Protein AF-A0A1F9ND85-F1 (afdb_monomer_lite)

Structure (mmCIF, N/CA/C/O backbone):
data_AF-A0A1F9ND85-F1
#
_entry.id   AF-A0A1F9ND85-F1
#
loop_
_atom_site.group_PDB
_atom_site.id
_atom_site.type_symbol
_atom_site.label_atom_id
_atom_site.label_alt_id
_atom_site.label_comp_id
_atom_site.label_asym_id
_atom_site.label_entity_id
_atom_site.label_seq_id
_atom_site.pdbx_PDB_ins_code
_atom_site.Cartn_x
_atom_site.Cartn_y
_atom_site.Cartn_z
_atom_site.occupancy
_atom_site.B_iso_or_equiv
_atom_site.auth_seq_id
_atom_site.auth_comp_id
_atom_site.auth_asym_id
_atom_site.auth_atom_id
_atom_site.pdbx_PDB_model_num
ATOM 1 N N . MET A 1 1 ? 10.708 -0.053 7.351 1.00 33.38 1 MET A N 1
ATOM 2 C CA . MET A 1 1 ? 10.171 0.110 8.715 1.00 33.38 1 MET A CA 1
ATOM 3 C C . MET A 1 1 ? 9.873 1.579 8.970 1.00 33.38 1 MET A C 1
ATOM 5 O O . MET A 1 1 ? 10.744 2.320 9.394 1.00 33.38 1 MET A O 1
ATOM 9 N N . THR A 1 2 ? 8.668 2.031 8.644 1.00 36.53 2 THR A N 1
ATOM 10 C CA . THR A 1 2 ? 8.098 3.227 9.275 1.00 36.53 2 THR A CA 1
ATOM 11 C C . THR A 1 2 ? 6.808 2.745 9.894 1.00 36.53 2 THR A C 1
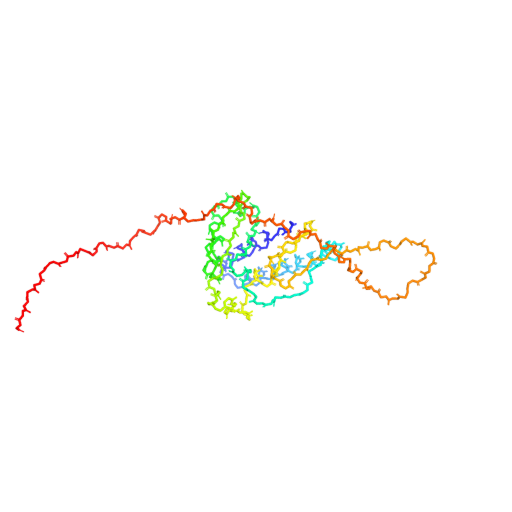ATOM 13 O O . THR A 1 2 ? 5.883 2.386 9.166 1.00 36.53 2 THR A O 1
ATOM 16 N N . ASP A 1 3 ? 6.826 2.626 11.213 1.00 41.00 3 ASP A N 1
ATOM 17 C CA . ASP A 1 3 ? 5.720 2.196 12.049 1.00 41.00 3 ASP A CA 1
ATOM 18 C C . ASP A 1 3 ? 4.465 3.023 11.750 1.00 41.00 3 ASP A C 1
ATOM 20 O O . ASP A 1 3 ? 4.248 4.102 12.286 1.00 41.00 3 ASP A O 1
ATOM 24 N N . THR A 1 4 ? 3.593 2.490 10.899 1.00 52.53 4 THR A N 1
ATOM 25 C CA . THR A 1 4 ? 2.193 2.920 10.784 1.00 52.53 4 THR A CA 1
ATOM 26 C C . THR A 1 4 ? 1.380 2.518 12.026 1.00 52.53 4 THR A C 1
ATOM 28 O O . THR A 1 4 ? 0.186 2.795 12.103 1.00 52.53 4 THR A O 1
ATOM 31 N N . SER A 1 5 ? 2.021 1.880 13.013 1.00 52.56 5 SER A N 1
ATOM 32 C CA . SER A 1 5 ? 1.443 1.350 14.248 1.00 52.56 5 SER A CA 1
ATOM 33 C C . SER A 1 5 ? 0.938 2.432 15.203 1.00 52.56 5 SER A C 1
ATOM 35 O O . SER A 1 5 ? -0.148 2.288 15.763 1.00 52.56 5 SER A O 1
ATOM 37 N N . ILE A 1 6 ? 1.665 3.546 15.329 1.00 58.28 6 ILE A N 1
ATOM 38 C CA . ILE A 1 6 ? 1.307 4.651 16.231 1.00 58.28 6 ILE A CA 1
ATOM 39 C C . ILE A 1 6 ? 0.045 5.362 15.724 1.00 58.28 6 ILE A C 1
ATOM 41 O O . ILE A 1 6 ? -0.890 5.593 16.491 1.00 58.28 6 ILE A O 1
ATOM 45 N N . GLY A 1 7 ? -0.045 5.594 14.411 1.00 58.16 7 GLY A N 1
ATOM 46 C CA . GLY A 1 7 ? -1.213 6.215 13.786 1.00 58.16 7 GLY A CA 1
ATOM 47 C C . GLY A 1 7 ? -2.508 5.417 13.982 1.00 58.16 7 GLY A C 1
ATOM 48 O O . GLY A 1 7 ? -3.538 5.998 14.319 1.00 58.16 7 GLY A O 1
ATOM 49 N N . TRP A 1 8 ? -2.472 4.085 13.842 1.00 60.38 8 TRP A N 1
ATOM 50 C CA . TRP A 1 8 ? -3.649 3.230 14.077 1.00 60.38 8 TRP A CA 1
ATOM 51 C C . TRP A 1 8 ? -4.007 3.101 15.558 1.00 60.38 8 TRP A C 1
ATOM 53 O O . TRP A 1 8 ? -5.191 3.146 15.899 1.00 60.38 8 TRP A O 1
ATOM 63 N N . ALA A 1 9 ? -3.011 2.998 16.443 1.00 61.59 9 ALA A N 1
ATOM 64 C CA . ALA A 1 9 ? -3.240 2.980 17.886 1.00 61.59 9 ALA A CA 1
ATOM 65 C C . ALA A 1 9 ? -3.932 4.272 18.349 1.00 61.59 9 ALA A C 1
ATOM 67 O O . ALA A 1 9 ? -4.925 4.220 19.073 1.00 61.59 9 ALA A O 1
ATOM 68 N N . LEU A 1 10 ? -3.497 5.426 17.846 1.00 61.91 10 LEU A N 1
ATOM 69 C CA . LEU A 1 10 ? -4.094 6.715 18.189 1.00 61.91 10 LEU A CA 1
ATOM 70 C C . LEU A 1 10 ? -5.446 6.954 17.517 1.00 61.91 10 LEU A C 1
ATOM 72 O O . LEU A 1 10 ? -6.325 7.538 18.144 1.00 61.91 10 LEU A O 1
ATOM 76 N N . LEU A 1 11 ? -5.662 6.454 16.296 1.00 64.94 11 LEU A N 1
ATOM 77 C CA . LEU A 1 11 ? -6.984 6.477 15.665 1.00 64.94 11 LEU A CA 1
ATOM 78 C C . LEU A 1 11 ? -7.985 5.612 16.450 1.00 64.94 11 LEU A C 1
ATOM 80 O O . LEU A 1 11 ? -9.120 6.029 16.676 1.00 64.94 11 LEU A O 1
ATOM 84 N N . SER A 1 12 ? -7.557 4.437 16.920 1.00 63.78 12 SER A N 1
ATOM 85 C CA . SER A 1 12 ? -8.388 3.554 17.745 1.00 63.78 12 SER A CA 1
ATOM 86 C C . SER A 1 12 ? -8.669 4.154 19.130 1.00 63.78 12 SER A C 1
ATOM 88 O O . SER A 1 12 ? -9.819 4.162 19.567 1.00 63.78 12 SER A O 1
ATOM 90 N N . ALA A 1 13 ? -7.671 4.776 19.768 1.00 63.94 13 ALA A N 1
ATOM 91 C CA . ALA A 1 13 ? -7.849 5.521 21.012 1.00 63.94 13 ALA A CA 1
ATOM 92 C C . ALA A 1 13 ? -8.766 6.741 20.822 1.00 63.94 13 ALA A C 1
ATOM 94 O O . ALA A 1 13 ? -9.614 7.010 21.672 1.00 63.94 13 ALA A O 1
ATOM 95 N N . TYR A 1 14 ? -8.666 7.447 19.690 1.00 65.88 14 TYR A N 1
ATOM 96 C CA . TYR A 1 14 ? -9.545 8.569 19.351 1.00 65.88 14 TYR A CA 1
ATOM 97 C C . TYR A 1 14 ? -11.007 8.131 19.219 1.00 65.88 14 TYR A C 1
ATOM 99 O O . TYR A 1 14 ? -11.882 8.750 19.825 1.00 65.88 14 TYR A O 1
ATOM 107 N N . ILE A 1 15 ? -11.270 7.033 18.500 1.00 67.44 15 ILE A N 1
ATOM 108 C CA . ILE A 1 15 ? -12.622 6.475 18.339 1.00 67.44 15 ILE A CA 1
ATOM 109 C C . ILE A 1 15 ? -13.214 6.079 19.700 1.00 67.44 15 ILE A C 1
ATOM 111 O O . ILE A 1 15 ? -14.356 6.430 19.995 1.00 67.44 15 ILE A O 1
ATOM 115 N N . VAL A 1 16 ? -12.428 5.425 20.563 1.00 68.75 16 VAL A N 1
ATOM 116 C CA . VAL A 1 16 ? -12.861 5.048 21.921 1.00 68.75 16 VAL A CA 1
ATOM 117 C C . VAL A 1 16 ? -13.126 6.284 22.793 1.00 68.75 16 VAL A C 1
ATOM 119 O O . VAL A 1 16 ? -14.098 6.312 23.547 1.00 68.75 16 VAL A O 1
ATOM 122 N N . THR A 1 17 ? -12.323 7.342 22.658 1.00 62.84 17 THR A N 1
ATOM 123 C CA . THR A 1 17 ? -12.479 8.571 23.455 1.00 62.84 17 THR A CA 1
ATOM 124 C C . THR A 1 17 ? -13.693 9.407 23.012 1.00 62.84 17 THR A C 1
ATOM 126 O O . THR A 1 17 ? -14.394 9.966 23.860 1.00 62.84 17 THR A O 1
ATOM 129 N N . GLU A 1 18 ? -14.003 9.466 21.710 1.00 64.12 18 GLU A N 1
ATOM 130 C CA . GLU A 1 18 ? -15.230 10.098 21.176 1.00 64.12 18 GLU A CA 1
ATOM 131 C C . GLU A 1 18 ? -16.501 9.336 21.596 1.00 64.12 18 GLU A C 1
ATOM 133 O O . GLU A 1 18 ? -17.520 9.962 21.888 1.00 64.12 18 GLU A O 1
ATOM 138 N N . LEU A 1 19 ? -16.436 8.004 21.708 1.00 61.62 19 LEU A N 1
ATOM 139 C CA . LEU A 1 19 ? -17.546 7.176 22.200 1.00 61.62 19 LEU A CA 1
ATOM 140 C C . LEU A 1 19 ? -17.844 7.382 23.697 1.00 61.62 19 LEU A C 1
ATOM 142 O O . LEU A 1 19 ? -18.981 7.172 24.120 1.00 61.62 19 LEU A O 1
ATOM 146 N N . PHE A 1 20 ? -16.862 7.820 24.494 1.00 64.00 20 PHE A N 1
ATOM 147 C CA . PHE A 1 20 ? -16.992 7.900 25.956 1.00 64.00 20 PHE A CA 1
ATOM 148 C C . PHE A 1 20 ? -17.153 9.326 26.517 1.00 64.00 20 PHE A C 1
ATOM 150 O O . PHE A 1 20 ? -17.601 9.503 27.652 1.00 64.00 20 PHE A O 1
ATOM 157 N N . THR A 1 21 ? -16.841 10.376 25.748 1.00 59.28 21 THR A N 1
ATOM 158 C CA . THR A 1 21 ? -16.881 11.766 26.244 1.00 59.28 21 THR A CA 1
ATOM 159 C C . THR A 1 21 ? -18.182 12.496 25.873 1.00 59.28 21 THR A C 1
ATOM 161 O O . THR A 1 21 ? -18.394 12.953 24.752 1.00 59.28 21 THR A O 1
ATOM 164 N N . ARG A 1 22 ? -19.078 12.679 26.856 1.00 67.31 22 ARG A N 1
ATOM 165 C CA . ARG A 1 22 ? -20.382 13.361 26.670 1.00 67.31 22 ARG A CA 1
ATOM 166 C C . ARG A 1 22 ? -20.293 14.892 26.493 1.00 67.31 22 ARG A C 1
ATOM 168 O O . ARG A 1 22 ? -21.271 15.520 26.093 1.00 67.31 22 ARG A O 1
ATOM 175 N N . GLY A 1 23 ? -19.134 15.515 26.725 1.00 76.88 23 GLY A N 1
ATOM 176 C CA . GLY A 1 23 ? -18.951 16.972 26.649 1.00 76.88 23 GLY A CA 1
ATOM 177 C C . GLY A 1 23 ? -18.649 17.493 25.236 1.00 76.88 23 GLY A C 1
ATOM 178 O O . GLY A 1 23 ? -17.725 17.024 24.575 1.00 76.88 23 GLY A O 1
ATOM 179 N N . ALA A 1 24 ? -19.387 18.506 24.767 1.00 75.69 24 ALA A N 1
ATOM 180 C CA . ALA A 1 24 ? -19.148 19.136 23.458 1.00 75.69 24 ALA A CA 1
ATOM 181 C C . ALA A 1 24 ? -17.788 19.865 23.370 1.00 75.69 24 ALA A C 1
ATOM 183 O O . ALA A 1 24 ? -17.172 19.896 22.307 1.00 75.69 24 ALA A O 1
ATOM 184 N N . VAL A 1 25 ? -17.304 20.418 24.489 1.00 80.81 25 VAL A N 1
ATOM 185 C CA . VAL A 1 25 ? -16.002 21.106 24.575 1.00 80.81 25 VAL A CA 1
ATOM 186 C C . VAL A 1 25 ? -14.843 20.108 24.522 1.00 80.81 25 VAL A C 1
ATOM 188 O O . VAL A 1 25 ? -13.895 20.312 23.768 1.00 80.81 25 VAL A O 1
ATOM 191 N N . VAL A 1 26 ? -14.959 18.993 25.254 1.00 80.56 26 VAL A N 1
ATOM 192 C CA . VAL A 1 26 ? -13.945 17.925 25.282 1.00 80.56 26 VAL A CA 1
ATOM 193 C C . VAL A 1 26 ? -13.763 17.332 23.886 1.00 80.56 26 VAL A C 1
ATOM 195 O O . VAL A 1 26 ? -12.641 17.279 23.399 1.00 80.56 26 VAL A O 1
ATOM 198 N N . ARG A 1 27 ? -14.858 17.025 23.175 1.00 77.12 27 ARG A N 1
ATOM 199 C CA . ARG A 1 27 ? -14.793 16.512 21.794 1.00 77.12 27 ARG A CA 1
ATOM 200 C C . ARG A 1 27 ? -14.085 17.459 20.822 1.00 77.12 27 ARG A C 1
ATOM 202 O O . ARG A 1 27 ? -13.302 17.003 19.992 1.00 77.12 27 ARG A O 1
ATOM 209 N N . ARG A 1 28 ? -14.309 18.777 20.928 1.00 81.19 28 ARG A N 1
ATOM 210 C CA . ARG A 1 28 ? -13.605 19.765 20.085 1.00 81.19 28 ARG A CA 1
ATOM 211 C C . ARG A 1 28 ? -12.104 19.789 20.373 1.00 81.19 28 ARG A C 1
ATOM 213 O O . ARG A 1 28 ? -11.319 19.756 19.432 1.00 81.19 28 ARG A O 1
ATOM 220 N N . LEU A 1 29 ? -11.713 19.800 21.648 1.00 83.44 29 LEU A N 1
ATOM 221 C CA . LEU A 1 29 ? -10.302 19.799 22.046 1.00 83.44 29 LEU A CA 1
ATOM 222 C C . LEU A 1 29 ? -9.593 18.508 21.627 1.00 83.44 29 LEU A C 1
ATOM 224 O O . LEU A 1 29 ? -8.530 18.569 21.016 1.00 83.44 29 LEU A O 1
ATOM 228 N N . THR A 1 30 ? -10.197 17.346 21.884 1.00 80.25 30 THR A N 1
ATOM 229 C CA . THR A 1 30 ? -9.621 16.051 21.501 1.00 80.25 30 THR A CA 1
ATOM 230 C C . THR A 1 30 ? -9.441 15.949 19.988 1.00 80.25 30 THR A C 1
ATOM 232 O O . THR A 1 30 ? -8.394 15.499 19.528 1.00 80.25 30 THR A O 1
ATOM 235 N N . ARG A 1 31 ? -10.416 16.420 19.200 1.00 82.19 31 ARG A N 1
ATOM 236 C CA . ARG A 1 31 ? -10.319 16.435 17.735 1.00 82.19 31 ARG A CA 1
ATOM 237 C C . ARG A 1 31 ? -9.152 17.279 17.237 1.00 82.19 31 ARG A C 1
ATOM 239 O O . ARG A 1 31 ? -8.422 16.822 16.363 1.00 82.19 31 ARG A O 1
ATOM 246 N N . GLU A 1 32 ? -8.965 18.480 17.780 1.00 85.94 32 GLU A N 1
ATOM 247 C CA . GLU A 1 32 ? -7.848 19.337 17.370 1.00 85.94 32 GLU A CA 1
ATOM 248 C C . GLU A 1 32 ? -6.498 18.766 17.809 1.00 85.94 32 GLU A C 1
ATOM 250 O O . GLU A 1 32 ? -5.557 18.781 17.022 1.00 85.94 32 GLU A O 1
ATOM 255 N N . ILE A 1 33 ? -6.400 18.167 19.001 1.00 86.62 33 ILE A N 1
ATOM 256 C CA . ILE A 1 33 ? -5.167 17.498 19.447 1.00 86.62 33 ILE A CA 1
ATOM 257 C C . ILE A 1 33 ? -4.809 16.341 18.509 1.00 86.62 33 ILE A C 1
ATOM 259 O O . ILE A 1 33 ? -3.678 16.264 18.032 1.00 86.62 33 ILE A O 1
ATOM 263 N N . VAL A 1 34 ? -5.769 15.466 18.196 1.00 83.44 34 VAL A N 1
ATOM 264 C CA . VAL A 1 34 ? -5.539 14.340 17.276 1.00 83.44 34 VAL A CA 1
ATOM 265 C C . VAL A 1 34 ? -5.188 14.844 15.882 1.00 83.44 34 VAL A C 1
ATOM 267 O O . VAL A 1 34 ? -4.265 14.325 15.257 1.00 83.44 34 VAL A O 1
ATOM 270 N N . ARG A 1 35 ? -5.858 15.896 15.404 1.00 84.50 35 ARG A N 1
ATOM 271 C CA . ARG A 1 35 ? -5.536 16.521 14.121 1.00 84.50 35 ARG A CA 1
ATOM 272 C C . ARG A 1 35 ? -4.109 17.062 14.101 1.00 84.50 35 ARG A C 1
ATOM 274 O O . ARG A 1 35 ? -3.390 16.792 13.144 1.00 84.50 35 ARG A O 1
ATOM 281 N N . LEU A 1 36 ? -3.694 17.798 15.132 1.00 88.94 36 LEU A N 1
ATOM 282 C CA . LEU A 1 36 ? -2.337 18.332 15.249 1.00 88.94 36 LEU A CA 1
ATOM 283 C C . LEU A 1 36 ? -1.302 17.210 15.289 1.00 88.94 36 LEU A C 1
ATOM 285 O O . LEU A 1 36 ? -0.289 17.305 14.601 1.00 88.94 36 LEU A O 1
ATOM 289 N N . PHE A 1 37 ? -1.581 16.135 16.021 1.00 86.31 37 PHE A N 1
ATOM 290 C CA . PHE A 1 37 ? -0.693 14.983 16.100 1.00 86.31 37 PHE A CA 1
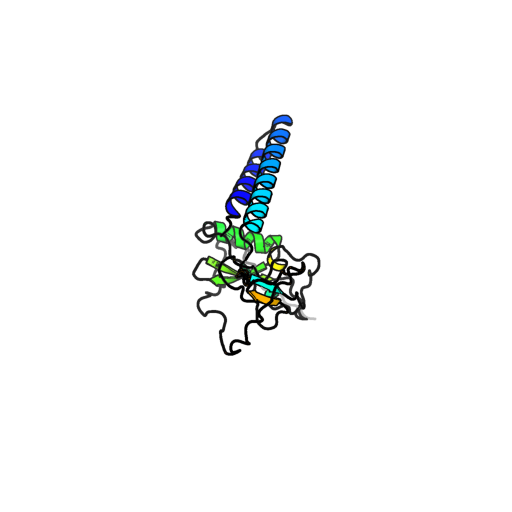ATOM 291 C C . PHE A 1 37 ? -0.545 14.270 14.749 1.00 86.31 37 PHE A C 1
ATOM 293 O O . PHE A 1 37 ? 0.571 14.050 14.285 1.00 86.31 37 PHE A O 1
ATOM 300 N N . VAL A 1 38 ? -1.657 13.979 14.067 1.00 81.50 38 VAL A N 1
ATOM 301 C CA . VAL A 1 38 ? -1.634 13.355 12.733 1.00 81.50 38 VAL A CA 1
ATOM 302 C C . VAL A 1 38 ? -0.910 14.252 11.728 1.00 81.50 38 VAL A C 1
ATOM 304 O O . VAL A 1 38 ? -0.106 13.771 10.932 1.00 81.50 38 VAL A O 1
ATOM 307 N N . VAL A 1 39 ? -1.151 15.567 11.767 1.00 87.75 39 VAL A N 1
ATOM 308 C CA . VAL A 1 39 ? -0.424 16.521 10.919 1.00 87.75 39 VAL A CA 1
ATOM 309 C C . VAL A 1 39 ? 1.067 16.485 11.237 1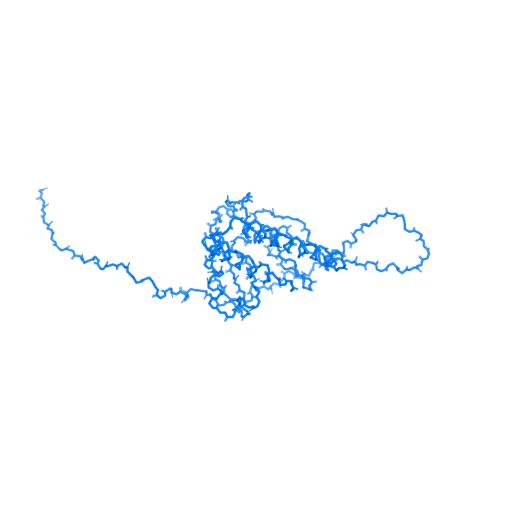.00 87.75 39 VAL A C 1
ATOM 311 O O . VAL A 1 39 ? 1.866 16.417 10.307 1.00 87.75 39 VAL A O 1
ATOM 314 N N . PHE A 1 40 ? 1.445 16.496 12.514 1.00 89.31 40 PHE A N 1
ATOM 315 C CA . PHE A 1 40 ? 2.836 16.434 12.948 1.00 89.31 40 PHE A CA 1
ATOM 316 C C . PHE A 1 40 ? 3.530 15.161 12.452 1.00 89.31 40 PHE A C 1
ATOM 318 O O . PHE A 1 40 ? 4.574 15.269 11.811 1.00 89.31 40 PHE A O 1
ATOM 325 N N . GLU A 1 41 ? 2.926 13.981 12.621 1.00 83.88 41 GLU A N 1
ATOM 326 C CA . GLU A 1 41 ? 3.475 12.731 12.077 1.00 83.88 41 GLU A CA 1
ATOM 327 C C . GLU A 1 41 ? 3.652 12.793 10.557 1.00 83.88 41 GLU A C 1
ATOM 329 O O . GLU A 1 41 ? 4.704 12.416 10.036 1.00 83.88 41 GLU A O 1
ATOM 334 N N . LEU A 1 42 ? 2.665 13.322 9.826 1.00 84.12 42 LEU A N 1
ATOM 335 C CA . LEU A 1 42 ? 2.771 13.494 8.375 1.00 84.12 42 LEU A CA 1
ATOM 336 C C . LEU A 1 42 ? 3.906 14.454 7.991 1.00 84.12 42 LEU A C 1
ATOM 338 O O . LEU A 1 42 ? 4.597 14.205 6.997 1.00 84.12 42 LEU A O 1
ATOM 342 N N . GLN A 1 43 ? 4.130 15.525 8.761 1.00 88.62 43 GLN A N 1
ATOM 343 C CA . GLN A 1 43 ? 5.262 16.431 8.546 1.00 88.62 43 GLN A CA 1
ATOM 344 C C . GLN A 1 43 ? 6.597 15.750 8.853 1.00 88.62 43 GLN A C 1
ATOM 346 O O . GLN A 1 43 ? 7.521 15.864 8.049 1.00 88.62 43 GLN A O 1
ATOM 351 N N . CYS A 1 44 ? 6.695 14.987 9.942 1.00 88.44 44 CYS A N 1
ATOM 352 C CA . CYS A 1 44 ? 7.879 14.191 10.258 1.00 88.44 44 CYS A CA 1
ATOM 353 C C . CYS A 1 44 ? 8.184 13.183 9.145 1.00 88.44 44 CYS A C 1
ATOM 355 O O . CYS A 1 44 ? 9.323 13.100 8.695 1.00 88.44 44 CYS A O 1
ATOM 357 N N . LEU A 1 45 ? 7.179 12.476 8.622 1.00 81.44 45 LEU A N 1
ATOM 358 C CA . LEU A 1 45 ? 7.358 11.548 7.503 1.00 81.44 45 LEU A CA 1
ATOM 359 C C . LEU A 1 45 ? 7.783 12.263 6.215 1.00 81.44 45 LEU A C 1
ATOM 361 O O . LEU A 1 45 ? 8.634 11.750 5.484 1.00 81.44 45 LEU A O 1
ATOM 365 N N . ARG A 1 46 ? 7.236 13.454 5.926 1.00 84.75 46 ARG A N 1
ATOM 366 C CA . ARG A 1 46 ? 7.714 14.287 4.807 1.00 84.75 46 ARG A CA 1
ATOM 367 C C . ARG A 1 46 ? 9.167 14.703 5.007 1.00 84.75 46 ARG A C 1
ATOM 369 O O . ARG A 1 46 ? 9.938 14.608 4.058 1.00 84.75 46 ARG A O 1
ATOM 376 N N . PHE A 1 47 ? 9.534 15.122 6.215 1.00 86.56 47 PHE A N 1
ATOM 377 C CA . PHE A 1 47 ? 10.893 15.529 6.552 1.00 86.56 47 PHE A CA 1
ATOM 378 C C . PHE A 1 47 ? 11.875 14.360 6.430 1.00 86.56 47 PHE A C 1
ATOM 380 O O . PHE A 1 47 ? 12.881 14.478 5.741 1.00 86.56 47 PHE A O 1
ATOM 387 N N . VAL A 1 48 ? 11.549 13.193 6.987 1.00 83.81 48 VAL A N 1
ATOM 388 C CA . VAL A 1 48 ? 12.376 11.984 6.865 1.00 83.81 48 VAL A CA 1
ATOM 389 C C . VAL A 1 48 ? 12.529 11.569 5.405 1.00 83.81 48 VAL A C 1
ATOM 391 O O . VAL A 1 48 ? 13.642 11.290 4.983 1.00 83.81 48 VAL A O 1
ATOM 394 N N . ARG A 1 49 ? 11.460 11.584 4.597 1.00 79.00 49 ARG A N 1
ATOM 395 C CA . ARG A 1 49 ? 11.559 11.286 3.152 1.00 79.00 49 ARG A CA 1
ATOM 396 C C . ARG A 1 49 ? 12.360 12.327 2.374 1.00 79.00 49 ARG A C 1
ATOM 398 O O . ARG A 1 49 ? 12.874 12.010 1.303 1.00 79.00 49 ARG A O 1
ATOM 405 N N . TRP A 1 50 ? 12.420 13.555 2.877 1.00 81.69 50 TRP A N 1
ATOM 406 C CA . TRP A 1 50 ? 13.227 14.623 2.305 1.00 81.69 50 TRP A CA 1
ATOM 407 C C . TRP A 1 50 ? 14.715 14.447 2.643 1.00 81.69 50 TRP A C 1
ATOM 409 O O . TRP A 1 50 ? 15.542 14.557 1.743 1.00 81.69 50 TRP A O 1
ATOM 419 N N . VAL A 1 51 ? 15.050 14.083 3.887 1.00 84.94 51 VAL A N 1
ATOM 420 C CA . VAL A 1 51 ? 16.436 13.808 4.322 1.00 84.94 51 VAL A CA 1
ATOM 421 C C . VAL A 1 51 ? 16.954 12.469 3.780 1.00 84.94 51 VAL A C 1
ATOM 423 O O . VAL A 1 51 ? 18.099 12.371 3.347 1.00 84.94 51 VAL A O 1
ATOM 426 N N . TYR A 1 52 ? 16.105 11.442 3.764 1.00 81.81 52 TYR A N 1
ATOM 427 C CA . TYR A 1 52 ? 16.416 10.077 3.340 1.00 81.81 52 TYR A CA 1
ATOM 428 C C . TYR A 1 52 ? 15.541 9.680 2.146 1.00 81.81 52 TYR A C 1
ATOM 430 O O . TYR A 1 52 ? 14.527 8.984 2.305 1.00 81.81 52 TYR A O 1
ATOM 438 N N . PRO A 1 53 ? 15.902 10.121 0.927 1.00 76.94 53 PRO A N 1
ATOM 439 C CA . PRO A 1 53 ? 15.214 9.677 -0.271 1.00 76.94 53 PRO A CA 1
ATOM 440 C C . PRO A 1 53 ? 15.311 8.149 -0.424 1.00 76.94 53 PRO A C 1
ATOM 442 O O . PRO A 1 53 ? 16.368 7.574 -0.154 1.00 76.94 53 PRO A O 1
ATOM 445 N N . PRO A 1 54 ? 14.249 7.475 -0.904 1.00 76.38 54 PRO A N 1
ATOM 446 C CA . PRO A 1 54 ? 14.303 6.043 -1.162 1.00 76.38 54 PRO A CA 1
ATOM 447 C C . PRO A 1 54 ? 15.383 5.733 -2.204 1.00 76.38 54 PRO A C 1
ATOM 449 O O . PRO A 1 54 ? 15.540 6.459 -3.193 1.00 76.38 54 PRO A O 1
ATOM 452 N N . ARG A 1 55 ? 16.112 4.634 -1.979 1.00 82.31 55 ARG A N 1
ATOM 453 C CA . ARG A 1 55 ? 17.188 4.163 -2.866 1.00 82.31 55 ARG A CA 1
ATOM 454 C C . ARG A 1 55 ? 16.684 3.716 -4.231 1.00 82.31 55 ARG A C 1
ATOM 456 O O . ARG A 1 55 ? 17.457 3.694 -5.179 1.00 82.31 55 ARG A O 1
ATOM 463 N N . TYR A 1 56 ? 15.403 3.384 -4.338 1.00 84.44 56 TYR A N 1
ATOM 464 C CA . TYR A 1 56 ? 14.787 2.891 -5.559 1.00 84.44 56 TYR A CA 1
ATOM 465 C C . TYR A 1 56 ? 13.671 3.823 -6.012 1.00 84.44 56 TYR A C 1
ATOM 467 O O . TYR A 1 56 ? 12.918 4.373 -5.203 1.00 84.44 56 TYR A O 1
ATOM 475 N N . VAL A 1 57 ? 13.570 3.999 -7.325 1.00 85.31 57 VAL A N 1
ATOM 476 C CA . VAL A 1 57 ? 12.466 4.695 -7.979 1.00 85.31 57 VAL A CA 1
ATOM 477 C C . VAL A 1 57 ? 11.657 3.694 -8.788 1.00 85.31 57 VAL A C 1
ATOM 479 O O . VAL A 1 57 ? 12.203 2.846 -9.494 1.00 85.31 57 VAL A O 1
ATOM 482 N N . LEU A 1 58 ? 10.340 3.800 -8.656 1.00 86.69 58 LEU A N 1
ATOM 483 C CA . LEU A 1 58 ? 9.397 3.037 -9.450 1.00 86.69 58 LEU A CA 1
ATOM 484 C C . LEU A 1 58 ? 9.126 3.787 -10.752 1.00 86.69 58 LEU A C 1
ATOM 486 O O . LEU A 1 58 ? 8.772 4.967 -10.733 1.00 86.69 58 LEU A O 1
ATOM 490 N N . LEU A 1 59 ? 9.301 3.092 -11.866 1.00 88.88 59 LEU A N 1
ATOM 491 C CA . LEU A 1 59 ? 9.056 3.574 -13.216 1.00 88.88 59 LEU A CA 1
ATOM 492 C C . LEU A 1 59 ? 7.892 2.792 -13.838 1.00 88.88 59 LEU A C 1
ATOM 494 O O . LEU A 1 59 ? 7.567 1.677 -13.423 1.00 88.88 59 LEU A O 1
ATOM 498 N N . GLY A 1 60 ? 7.262 3.388 -14.848 1.00 90.25 60 GLY A N 1
ATOM 499 C CA . GLY A 1 60 ? 6.141 2.782 -15.564 1.00 90.25 60 GLY A CA 1
ATOM 500 C C . GLY A 1 60 ? 4.796 2.959 -14.859 1.00 90.25 60 GLY A C 1
ATOM 501 O O . GLY A 1 60 ? 4.565 3.936 -14.144 1.00 90.25 60 GLY A O 1
ATOM 502 N N . GLY A 1 61 ? 3.869 2.036 -15.109 1.00 88.88 61 GLY A N 1
ATOM 503 C CA . GLY A 1 61 ? 2.497 2.159 -14.635 1.00 88.88 61 GLY A CA 1
ATOM 504 C C . GLY A 1 61 ? 1.691 0.872 -14.750 1.00 88.88 61 GLY A C 1
ATOM 505 O O . GLY A 1 61 ? 2.103 -0.121 -15.343 1.00 88.88 61 GLY A O 1
ATOM 506 N N . CYS A 1 62 ? 0.492 0.880 -14.172 1.00 89.19 62 CYS A N 1
ATOM 507 C CA . CYS A 1 62 ? -0.381 -0.286 -14.218 1.00 89.19 62 CYS A CA 1
ATOM 508 C C . CYS A 1 62 ? -0.964 -0.484 -15.629 1.00 89.19 62 CYS A C 1
ATOM 510 O O . CYS A 1 62 ? -1.763 0.328 -16.091 1.00 89.19 62 CYS A O 1
ATOM 512 N N . HIS A 1 63 ? -0.645 -1.613 -16.267 1.00 89.50 63 HIS A N 1
ATOM 513 C CA . HIS A 1 63 ? -1.195 -2.021 -17.572 1.00 89.50 63 HIS A CA 1
ATOM 514 C C . HIS A 1 63 ? -2.531 -2.775 -17.470 1.00 89.50 63 HIS A C 1
ATOM 516 O O . HIS A 1 63 ? -2.982 -3.372 -18.438 1.00 89.50 63 HIS A O 1
ATOM 522 N N . LYS A 1 64 ? -3.162 -2.790 -16.287 1.00 89.81 64 LYS A N 1
ATOM 523 C CA . LYS A 1 64 ? -4.389 -3.557 -16.003 1.00 89.81 64 LYS A CA 1
ATOM 524 C C . LYS A 1 64 ? -4.268 -5.069 -16.250 1.00 89.81 64 LYS A C 1
ATOM 526 O O . LYS A 1 64 ? -5.290 -5.723 -16.350 1.00 89.81 64 LYS A O 1
ATOM 531 N N . CYS A 1 65 ? -3.061 -5.639 -16.234 1.00 89.25 65 CYS A N 1
ATOM 532 C CA . CYS A 1 65 ? -2.818 -7.066 -16.500 1.00 89.25 65 CYS A CA 1
ATOM 533 C C . CYS A 1 65 ? -3.414 -8.047 -15.468 1.00 89.25 65 CYS A C 1
ATOM 535 O O . CYS A 1 65 ? -3.311 -9.255 -15.646 1.00 89.25 65 CYS A O 1
ATOM 537 N N . GLY A 1 66 ? -3.956 -7.554 -14.348 1.00 89.50 66 GLY A N 1
ATOM 538 C CA . GLY A 1 66 ? -4.608 -8.379 -13.326 1.00 89.50 66 GLY A CA 1
ATOM 539 C C . GLY A 1 66 ? -3.673 -9.235 -12.470 1.00 89.50 66 GLY A C 1
ATOM 540 O O . GLY A 1 66 ? -4.141 -9.845 -11.515 1.00 89.50 66 GLY A O 1
ATOM 541 N N . GLN A 1 67 ? -2.363 -9.254 -12.733 1.00 90.50 67 GLN A N 1
ATOM 542 C CA . GLN A 1 67 ? -1.410 -10.082 -11.980 1.00 90.50 67 GLN A CA 1
ATOM 543 C C . GLN A 1 67 ? -1.386 -9.725 -10.488 1.00 90.50 67 GLN A C 1
ATOM 545 O O . GLN A 1 67 ? -1.578 -10.589 -9.638 1.00 90.50 67 GLN A O 1
ATOM 550 N N . CYS A 1 68 ? -1.295 -8.432 -10.162 1.00 89.88 68 CYS A N 1
ATOM 551 C CA . CYS A 1 68 ? -1.404 -7.959 -8.779 1.00 89.88 68 CYS A CA 1
ATOM 552 C C . CYS A 1 68 ? -2.816 -8.104 -8.185 1.00 89.88 68 CYS A C 1
ATOM 554 O O . CYS A 1 68 ? -2.999 -7.888 -6.998 1.00 89.88 68 CYS A O 1
ATOM 556 N N . CYS A 1 69 ? -3.839 -8.430 -8.980 1.00 91.50 69 CYS A N 1
ATOM 557 C CA . CYS A 1 69 ? -5.162 -8.759 -8.450 1.00 91.50 69 CYS A CA 1
ATOM 558 C C . CYS A 1 69 ? -5.274 -10.245 -8.093 1.00 91.50 69 CYS A C 1
ATOM 560 O O . CYS A 1 69 ? -6.067 -10.576 -7.221 1.00 91.50 69 CYS A O 1
ATOM 562 N N . ARG A 1 70 ? -4.498 -11.126 -8.737 1.00 91.94 70 ARG A N 1
ATOM 563 C CA . ARG A 1 70 ? -4.463 -12.563 -8.422 1.00 91.94 70 ARG A CA 1
ATOM 564 C C . ARG A 1 70 ? -3.710 -12.828 -7.129 1.00 91.94 70 ARG A C 1
ATOM 566 O O . ARG A 1 70 ? -4.177 -13.589 -6.294 1.00 91.94 70 ARG A O 1
ATOM 573 N N . GLN A 1 71 ? -2.562 -12.177 -6.982 1.00 90.62 71 GLN A N 1
ATOM 574 C CA . GLN A 1 71 ? -1.728 -12.292 -5.799 1.00 90.62 71 GLN A CA 1
ATOM 575 C C . GLN A 1 71 ? -1.089 -10.935 -5.504 1.00 90.62 71 GLN A C 1
ATOM 577 O O . GLN A 1 71 ? -0.343 -10.374 -6.313 1.00 90.62 71 GLN A O 1
ATOM 582 N N . ILE A 1 72 ? -1.418 -10.382 -4.344 1.00 90.88 72 ILE A N 1
ATOM 583 C CA . ILE A 1 72 ? -0.774 -9.194 -3.797 1.00 90.88 72 ILE A CA 1
ATOM 584 C C . ILE A 1 72 ? -0.291 -9.497 -2.393 1.00 90.88 72 ILE A C 1
ATOM 586 O O . ILE A 1 72 ? -1.034 -10.024 -1.567 1.00 90.88 72 ILE A O 1
ATOM 590 N N . LEU A 1 73 ? 0.967 -9.161 -2.133 1.00 88.81 73 LEU A N 1
ATOM 591 C CA . LEU A 1 73 ? 1.547 -9.299 -0.810 1.00 88.81 73 LEU A CA 1
ATOM 592 C C . LEU A 1 73 ? 1.029 -8.171 0.085 1.00 88.81 73 LEU A C 1
ATOM 594 O O . LEU A 1 73 ? 1.246 -6.989 -0.197 1.00 88.81 73 LEU A O 1
ATOM 598 N N . GLY A 1 74 ? 0.327 -8.544 1.148 1.00 86.94 74 GLY A N 1
ATOM 599 C CA . GLY A 1 74 ? 0.066 -7.682 2.288 1.00 86.94 74 GLY A CA 1
ATOM 600 C C . GLY A 1 74 ? 1.088 -7.985 3.374 1.00 86.94 74 GLY A C 1
ATOM 601 O O . GLY A 1 74 ? 1.056 -9.066 3.959 1.00 86.94 74 GLY A O 1
ATOM 602 N N . ASP A 1 75 ? 1.974 -7.030 3.641 1.00 85.38 75 ASP A N 1
ATOM 603 C CA . ASP A 1 75 ? 2.957 -7.106 4.722 1.00 85.38 75 ASP A CA 1
ATOM 604 C C . ASP A 1 75 ? 2.513 -6.189 5.874 1.00 85.38 75 ASP A C 1
ATOM 606 O O . ASP A 1 75 ? 2.724 -4.970 5.819 1.00 85.38 75 ASP A O 1
ATOM 610 N N . PRO A 1 76 ? 1.778 -6.719 6.871 1.00 83.56 76 PRO A N 1
ATOM 611 C CA . PRO A 1 76 ? 1.384 -5.934 8.029 1.00 83.56 76 PRO A CA 1
ATOM 612 C C . PRO A 1 76 ? 2.582 -5.736 8.979 1.00 83.56 76 PRO A C 1
ATOM 614 O O . PRO A 1 76 ? 3.529 -6.508 8.940 1.00 83.56 76 PRO A O 1
ATOM 617 N N . PRO A 1 77 ? 2.560 -4.746 9.883 1.00 82.38 77 PRO A N 1
ATOM 618 C CA . PRO A 1 77 ? 3.639 -4.550 10.856 1.00 82.38 77 PRO A CA 1
ATOM 619 C C . PRO A 1 77 ? 3.860 -5.764 11.779 1.00 82.38 77 PRO A C 1
ATOM 621 O O . PRO A 1 77 ? 2.907 -6.467 12.115 1.00 82.38 77 PRO A O 1
ATOM 624 N N . ASP A 1 78 ? 5.079 -5.955 12.291 1.00 82.19 78 ASP A N 1
ATOM 625 C CA . ASP A 1 78 ? 5.472 -7.150 13.066 1.00 82.19 78 ASP A CA 1
ATOM 626 C C . ASP A 1 78 ? 4.601 -7.445 14.299 1.00 82.19 78 ASP A C 1
ATOM 628 O O . ASP A 1 78 ? 4.395 -8.604 14.663 1.00 82.19 78 ASP A O 1
ATOM 632 N N . TRP A 1 79 ? 4.046 -6.416 14.947 1.00 77.44 79 TRP A N 1
ATOM 633 C CA . TRP A 1 79 ? 3.136 -6.592 16.086 1.00 77.44 79 TRP A CA 1
ATOM 634 C C . TRP A 1 79 ? 1.773 -7.176 15.672 1.00 77.44 79 TRP A C 1
ATOM 636 O O . TRP A 1 79 ? 1.142 -7.884 16.460 1.00 77.44 79 TRP A O 1
ATOM 646 N N . VAL A 1 80 ? 1.338 -6.941 14.428 1.00 82.19 80 VAL A N 1
ATOM 647 C CA . VAL A 1 80 ? 0.123 -7.535 13.848 1.00 82.19 80 VAL A CA 1
ATOM 648 C C . VAL A 1 80 ? 0.365 -9.000 13.486 1.00 82.19 80 VAL A C 1
ATOM 650 O O . VAL A 1 80 ? -0.519 -9.827 13.705 1.00 82.19 80 VAL A O 1
ATOM 653 N N . LYS A 1 81 ? 1.567 -9.347 12.998 1.00 81.31 81 LYS A N 1
ATOM 654 C CA . LYS A 1 81 ? 1.910 -10.686 12.474 1.00 81.31 81 LYS A CA 1
ATOM 655 C C . LYS A 1 81 ? 1.770 -11.828 13.495 1.00 81.31 81 LYS A C 1
ATOM 657 O O . LYS A 1 81 ? 1.541 -12.974 13.108 1.00 81.31 81 LYS A O 1
ATOM 662 N N . LYS A 1 82 ? 1.892 -11.536 14.796 1.00 73.88 82 LYS A N 1
ATOM 663 C CA . LYS A 1 82 ? 2.080 -12.546 15.859 1.00 73.88 82 LYS A CA 1
ATOM 664 C C . LYS A 1 82 ? 0.806 -13.030 16.563 1.00 73.88 82 LYS A C 1
ATOM 666 O O . LYS A 1 82 ? 0.904 -13.889 17.433 1.00 73.88 82 LYS A O 1
ATOM 671 N N . SER A 1 83 ? -0.377 -12.489 16.267 1.00 76.19 83 SER A N 1
ATOM 672 C CA . SER A 1 83 ? -1.538 -12.692 17.151 1.00 76.19 83 SER A CA 1
ATOM 673 C C . SER A 1 83 ? -2.894 -12.718 16.434 1.00 76.19 83 SER A C 1
ATOM 675 O O . SER A 1 83 ? -2.987 -12.700 15.208 1.00 76.19 83 SER A O 1
ATOM 677 N N . TRP A 1 84 ? -3.978 -12.749 17.219 1.00 82.12 84 TRP A N 1
ATOM 678 C CA . TRP A 1 84 ? -5.361 -12.584 16.757 1.00 82.12 84 TRP A CA 1
ATOM 679 C C . TRP A 1 84 ? -5.580 -11.297 15.945 1.00 82.12 84 TRP A C 1
ATOM 681 O O . TRP A 1 84 ? -6.503 -11.241 15.136 1.00 82.12 84 TRP A O 1
ATOM 691 N N . VAL A 1 85 ? -4.702 -10.302 16.097 1.00 85.88 85 VAL A N 1
ATOM 692 C CA . VAL A 1 85 ? -4.730 -9.063 15.314 1.00 85.88 85 VAL A CA 1
ATOM 693 C C . VAL A 1 85 ? -4.510 -9.343 13.824 1.00 85.88 85 VAL A C 1
ATOM 695 O O . VAL A 1 85 ? -5.138 -8.689 12.996 1.00 85.88 85 VAL A O 1
ATOM 698 N N . LEU A 1 86 ? -3.726 -10.366 13.453 1.00 87.12 86 LEU A N 1
ATOM 699 C CA . LEU A 1 86 ? -3.589 -10.775 12.051 1.00 87.12 86 LEU A CA 1
ATOM 700 C C . LEU A 1 86 ? -4.923 -11.254 11.468 1.00 87.12 86 LEU A C 1
ATOM 702 O O . LEU A 1 86 ? -5.257 -10.926 10.333 1.00 87.12 86 LEU A O 1
ATOM 706 N N . ARG A 1 87 ? -5.721 -11.993 12.251 1.00 86.62 87 ARG A N 1
ATOM 707 C CA . ARG A 1 87 ? -7.062 -12.424 11.826 1.00 86.62 87 ARG A CA 1
ATOM 708 C C . ARG A 1 87 ? -7.983 -11.232 11.623 1.00 86.62 87 ARG A C 1
ATOM 710 O O . ARG A 1 87 ? -8.706 -11.187 10.633 1.00 86.62 87 ARG A O 1
ATOM 717 N N . LEU A 1 88 ? -7.925 -10.257 12.528 1.00 87.88 88 LEU A N 1
ATOM 718 C CA . LEU A 1 88 ? -8.692 -9.025 12.389 1.00 87.88 88 LEU A CA 1
ATOM 719 C C . LEU A 1 88 ? -8.254 -8.237 11.148 1.00 87.88 88 LEU A C 1
ATOM 721 O O . LEU A 1 88 ? -9.104 -7.746 10.414 1.00 87.88 88 LEU A O 1
ATOM 725 N N . PHE A 1 89 ? -6.950 -8.178 10.872 1.00 88.06 89 PHE A N 1
ATOM 726 C CA . PHE A 1 89 ? -6.391 -7.559 9.672 1.00 88.06 89 PHE A CA 1
ATOM 727 C C . PHE A 1 89 ? -6.899 -8.239 8.391 1.00 88.06 89 PHE A C 1
ATOM 729 O O . PHE A 1 89 ? -7.414 -7.567 7.498 1.00 88.06 89 PHE A O 1
ATOM 736 N N . VAL A 1 90 ? -6.835 -9.572 8.319 1.00 90.62 90 VAL A N 1
ATOM 737 C CA . VAL A 1 90 ? -7.358 -10.345 7.179 1.00 90.62 90 VAL A CA 1
ATOM 738 C C . VAL A 1 90 ? -8.869 -10.151 7.024 1.00 90.62 90 VAL A C 1
ATOM 740 O O . VAL A 1 90 ? -9.340 -9.883 5.920 1.00 90.62 90 VAL A O 1
ATOM 743 N N . SER A 1 91 ? -9.625 -10.232 8.121 1.00 91.44 91 SER A N 1
ATOM 744 C CA . SER A 1 91 ? -11.080 -10.039 8.124 1.00 91.44 91 SER A CA 1
ATOM 745 C C . SER A 1 91 ? -11.470 -8.631 7.670 1.00 91.44 91 SER A C 1
ATOM 747 O O . SER A 1 91 ? -12.332 -8.469 6.807 1.00 91.44 91 SER A O 1
ATOM 749 N N . TYR A 1 92 ? -10.766 -7.605 8.153 1.00 90.81 92 TYR A N 1
ATOM 750 C CA . TYR A 1 92 ? -10.948 -6.227 7.711 1.00 90.81 92 TYR A CA 1
ATOM 751 C C . TYR A 1 92 ? -10.715 -6.086 6.203 1.00 90.81 92 TYR A C 1
ATOM 753 O O . TYR A 1 92 ? -11.558 -5.526 5.505 1.00 90.81 92 TYR A O 1
ATOM 761 N N . HIS A 1 93 ? -9.621 -6.639 5.673 1.00 91.00 93 HIS A N 1
ATOM 762 C CA . HIS A 1 93 ? -9.342 -6.603 4.235 1.00 91.00 93 HIS A CA 1
ATOM 763 C C . HIS A 1 93 ? -10.375 -7.378 3.403 1.00 91.00 93 HIS A C 1
ATOM 765 O O . HIS A 1 93 ? -10.719 -6.943 2.298 1.00 91.00 93 HIS A O 1
ATOM 771 N N . ARG A 1 94 ? -10.925 -8.469 3.942 1.00 92.19 94 ARG A N 1
ATOM 772 C CA . ARG A 1 94 ? -12.028 -9.212 3.326 1.00 92.19 94 ARG A CA 1
ATOM 773 C C . ARG A 1 94 ? -13.302 -8.377 3.258 1.00 92.19 94 ARG A C 1
ATOM 775 O O . ARG A 1 94 ? -13.844 -8.202 2.174 1.00 92.19 94 ARG A O 1
ATOM 782 N N . VAL A 1 95 ? -13.748 -7.810 4.375 1.00 91.50 95 VAL A N 1
ATOM 783 C CA . VAL A 1 95 ? -15.017 -7.064 4.444 1.00 91.50 95 VAL A CA 1
ATOM 784 C C . VAL A 1 95 ? -14.920 -5.705 3.745 1.00 91.50 95 VAL A C 1
ATOM 786 O O . VAL A 1 95 ? -15.794 -5.347 2.961 1.00 91.50 95 VAL A O 1
ATOM 789 N N . ALA A 1 96 ? -13.855 -4.942 3.990 1.00 88.94 96 ALA A N 1
ATOM 790 C CA . ALA A 1 96 ? -13.734 -3.573 3.489 1.00 88.94 96 ALA A CA 1
ATOM 791 C C . ALA A 1 96 ? -13.335 -3.499 2.008 1.00 88.94 96 ALA A C 1
ATOM 793 O O . ALA A 1 96 ? -13.639 -2.517 1.325 1.00 88.94 96 ALA A O 1
ATOM 794 N N . HIS A 1 97 ? -12.601 -4.497 1.508 1.00 91.12 97 HIS A N 1
ATOM 795 C CA . HIS A 1 97 ? -11.961 -4.429 0.193 1.00 91.12 97 HIS A CA 1
ATOM 796 C C . HIS A 1 97 ? -12.160 -5.678 -0.672 1.00 91.12 97 HIS A C 1
ATOM 798 O O . HIS A 1 97 ? -11.636 -5.710 -1.786 1.00 91.12 97 HIS A O 1
ATOM 804 N N . ASN A 1 98 ? -12.937 -6.660 -0.205 1.00 93.44 98 ASN A N 1
ATOM 805 C CA . ASN A 1 98 ? -13.193 -7.920 -0.904 1.00 93.44 98 ASN A CA 1
ATOM 806 C C . ASN A 1 98 ? -11.900 -8.665 -1.283 1.00 93.44 98 ASN A C 1
ATOM 808 O O . ASN A 1 98 ? -11.753 -9.158 -2.402 1.00 93.44 98 ASN A O 1
ATOM 812 N N . PHE A 1 99 ? -10.920 -8.684 -0.374 1.00 94.31 99 PHE A N 1
ATOM 813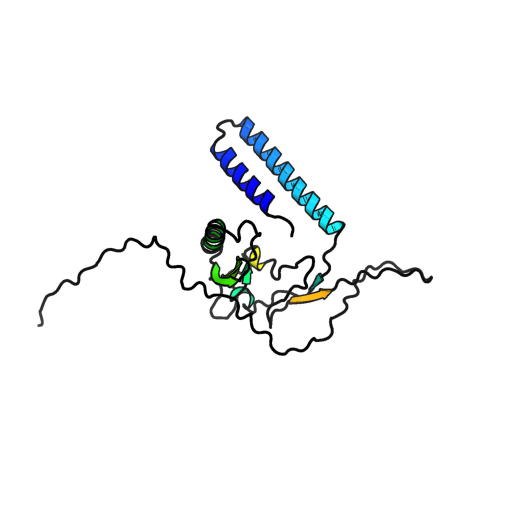 C CA . PHE A 1 99 ? -9.709 -9.487 -0.531 1.00 94.31 99 PHE A CA 1
ATOM 814 C C . PHE A 1 99 ? -9.845 -10.842 0.168 1.00 94.31 99 PHE A C 1
ATOM 816 O O . PHE A 1 99 ? -10.253 -10.921 1.323 1.00 94.31 99 PHE A O 1
ATOM 823 N N . HIS A 1 100 ? -9.425 -11.906 -0.504 1.00 93.31 100 HIS A N 1
ATOM 824 C CA . HIS A 1 100 ? -9.371 -13.258 0.044 1.00 93.31 100 HIS A CA 1
ATOM 825 C C . HIS A 1 100 ? -7.920 -13.624 0.345 1.00 93.31 100 HIS A C 1
ATOM 827 O O . HIS A 1 100 ? -7.064 -13.472 -0.521 1.00 93.31 100 HIS A O 1
ATOM 833 N N . ALA A 1 101 ? -7.622 -14.083 1.560 1.00 92.75 101 ALA A N 1
ATOM 834 C CA . ALA A 1 101 ? -6.292 -14.595 1.880 1.00 92.75 101 ALA A CA 1
ATOM 835 C C . ALA A 1 101 ? -6.088 -15.955 1.193 1.00 92.75 101 ALA A C 1
ATOM 837 O O . ALA A 1 101 ? -6.891 -16.865 1.379 1.00 92.75 101 ALA A O 1
ATOM 838 N N . VAL A 1 102 ? -5.032 -16.073 0.391 1.00 91.94 102 VAL A N 1
ATOM 839 C CA . VAL A 1 102 ? -4.692 -17.277 -0.383 1.00 91.94 102 VAL A CA 1
ATOM 840 C C . VAL A 1 102 ? -3.649 -18.105 0.356 1.00 91.94 102 VAL A C 1
ATOM 842 O O . VAL A 1 102 ? -3.800 -19.313 0.524 1.00 91.94 102 VAL A O 1
ATOM 845 N N . ALA A 1 103 ? -2.587 -17.445 0.811 1.00 88.56 103 ALA A N 1
ATOM 846 C CA . ALA A 1 103 ? -1.472 -18.103 1.465 1.00 88.56 103 ALA A CA 1
ATOM 847 C C . ALA A 1 103 ? -0.836 -17.198 2.520 1.00 88.56 103 ALA A C 1
ATOM 849 O O . ALA A 1 103 ? -0.992 -15.971 2.486 1.00 88.56 103 ALA A O 1
ATOM 850 N N . ARG A 1 104 ? -0.110 -17.811 3.453 1.00 86.56 104 ARG A N 1
ATOM 851 C CA . ARG A 1 104 ? 0.621 -17.111 4.509 1.00 86.56 104 ARG A CA 1
ATOM 852 C C . ARG A 1 104 ? 2.110 -17.419 4.415 1.00 86.56 104 ARG A C 1
ATOM 854 O O . ARG A 1 104 ? 2.486 -18.575 4.238 1.00 86.56 104 ARG A O 1
ATOM 861 N N . GLY A 1 105 ? 2.919 -16.374 4.526 1.00 84.38 105 GLY A N 1
ATOM 862 C CA . GLY A 1 105 ? 4.370 -16.458 4.544 1.00 84.38 105 GLY A CA 1
ATOM 863 C C . GLY A 1 105 ? 4.899 -16.819 5.934 1.00 84.38 105 GLY A C 1
ATOM 864 O O . GLY A 1 105 ? 4.175 -16.683 6.932 1.00 84.38 105 GLY A O 1
ATOM 865 N N . PRO A 1 106 ? 6.154 -17.283 6.018 1.00 79.88 106 PRO A N 1
ATOM 866 C CA . PRO A 1 106 ? 6.765 -17.734 7.266 1.00 79.88 106 PRO A CA 1
ATOM 867 C C . PRO A 1 106 ? 6.907 -16.610 8.300 1.00 79.88 106 PRO A C 1
ATOM 869 O O . PRO A 1 106 ? 6.823 -16.873 9.500 1.00 79.88 106 PRO A O 1
ATOM 872 N N . GLU A 1 107 ? 7.056 -15.357 7.866 1.00 80.69 107 GLU A N 1
ATOM 873 C CA . GLU A 1 107 ? 7.220 -14.224 8.780 1.00 80.69 107 GLU A CA 1
ATOM 874 C C . GLU A 1 107 ? 5.881 -13.601 9.184 1.00 80.69 107 GLU A C 1
ATOM 876 O O . GLU A 1 107 ? 5.836 -12.733 10.054 1.00 80.69 107 GLU A O 1
ATOM 881 N N . GLY A 1 108 ? 4.769 -14.079 8.617 1.00 81.44 108 GLY A N 1
ATOM 882 C CA . GLY A 1 108 ? 3.424 -13.567 8.862 1.00 81.44 108 GLY A CA 1
ATOM 883 C C . GLY A 1 108 ? 2.907 -12.629 7.775 1.00 81.44 108 GLY A C 1
ATOM 884 O O . GLY A 1 108 ? 1.897 -11.958 8.000 1.00 81.44 108 GLY A O 1
ATOM 885 N N . GLU A 1 109 ? 3.552 -12.597 6.610 1.00 86.19 109 GLU A N 1
ATOM 886 C CA . GLU A 1 109 ? 2.990 -11.969 5.420 1.00 86.19 109 GLU A CA 1
ATOM 887 C C . GLU A 1 109 ? 1.757 -12.736 4.939 1.00 86.19 109 GLU A C 1
ATOM 889 O O . GLU A 1 109 ? 1.635 -13.950 5.126 1.00 86.19 109 GLU A O 1
ATOM 894 N N . VAL A 1 110 ? 0.830 -12.037 4.291 1.00 90.31 110 VAL A N 1
ATOM 895 C CA . VAL A 1 110 ? -0.383 -12.654 3.750 1.00 90.31 110 VAL A CA 1
ATOM 896 C C . VAL A 1 110 ? -0.495 -12.320 2.273 1.00 90.31 110 VAL A C 1
ATOM 898 O O . VAL A 1 110 ? -0.481 -11.153 1.880 1.00 90.31 110 VAL A O 1
ATOM 901 N N . LEU A 1 111 ? -0.627 -13.350 1.444 1.00 91.81 111 LEU A N 1
ATOM 902 C CA . LEU A 1 111 ? -0.974 -13.197 0.040 1.00 91.81 111 LEU A CA 1
ATOM 903 C C . LEU A 1 111 ? -2.487 -13.065 -0.086 1.00 91.81 111 LEU A C 1
ATOM 905 O O . LEU A 1 111 ? -3.234 -13.942 0.347 1.00 91.81 111 LEU A O 1
ATOM 909 N N . PHE A 1 112 ? -2.932 -11.976 -0.703 1.00 94.31 112 PHE A N 1
ATOM 910 C CA . PHE A 1 112 ? -4.336 -11.709 -0.976 1.00 94.31 112 PHE A CA 1
ATOM 911 C C . PHE A 1 112 ? -4.660 -11.852 -2.466 1.00 94.31 112 PHE A C 1
ATOM 913 O O . PHE A 1 112 ? -3.884 -11.430 -3.323 1.00 94.31 112 PHE A O 1
ATOM 920 N N . ALA A 1 113 ? -5.851 -12.362 -2.764 1.00 94.19 113 ALA A N 1
ATOM 921 C CA . ALA A 1 113 ? -6.503 -12.302 -4.065 1.00 94.19 113 ALA A CA 1
ATOM 922 C C . ALA A 1 113 ? -7.671 -11.310 -4.018 1.00 94.19 113 ALA A C 1
ATOM 924 O O . ALA A 1 113 ? -8.419 -11.248 -3.045 1.00 94.19 113 ALA A O 1
ATOM 925 N N . CYS A 1 114 ? -7.833 -10.513 -5.067 1.00 94.62 114 CYS A N 1
ATOM 926 C CA . CYS A 1 114 ? -8.893 -9.520 -5.190 1.00 94.62 114 CYS A CA 1
ATOM 927 C C . CYS A 1 114 ? -10.162 -10.158 -5.761 1.00 94.62 114 CYS A C 1
ATOM 929 O O . CYS A 1 114 ? -10.150 -10.629 -6.897 1.00 94.62 114 CYS A O 1
ATOM 931 N N . GLY A 1 115 ? -11.276 -10.073 -5.034 1.00 93.44 115 GLY A N 1
ATOM 932 C CA . GLY A 1 115 ? -12.588 -10.534 -5.500 1.00 93.44 115 GLY A CA 1
ATOM 933 C C . GLY A 1 115 ? -13.222 -9.660 -6.591 1.00 93.44 115 GLY A C 1
ATOM 934 O O . GLY A 1 115 ? -14.281 -9.991 -7.105 1.00 93.44 115 GLY A O 1
ATOM 935 N N . TYR A 1 116 ? -12.593 -8.540 -6.968 1.00 93.94 116 TYR A N 1
ATOM 936 C CA . TYR A 1 116 ? -13.028 -7.683 -8.083 1.00 93.94 116 TYR A CA 1
ATOM 937 C C . TYR A 1 116 ? -12.248 -7.930 -9.384 1.00 93.94 116 TYR A C 1
ATOM 939 O O . TYR A 1 116 ? -12.257 -7.082 -10.285 1.00 93.94 116 TYR A O 1
ATOM 947 N N . LEU A 1 117 ? -11.500 -9.029 -9.477 1.00 94.06 117 LEU A N 1
ATOM 948 C CA . LEU A 1 117 ? -10.882 -9.447 -10.730 1.00 94.06 117 LEU A CA 1
ATOM 949 C C . LEU A 1 117 ? -11.970 -10.020 -11.646 1.00 94.06 117 LEU A C 1
ATOM 951 O O . LEU A 1 117 ? -12.596 -11.012 -11.299 1.00 94.06 117 LEU A O 1
ATOM 955 N N . GLY A 1 118 ? -12.210 -9.380 -12.790 1.00 90.38 118 GLY A N 1
ATOM 956 C CA . GLY A 1 118 ? -13.156 -9.894 -13.780 1.00 90.38 118 GLY A CA 1
ATOM 957 C C . GLY A 1 118 ? -12.548 -11.010 -14.629 1.00 90.38 118 GLY A C 1
ATOM 958 O O . GLY A 1 118 ? -11.324 -11.093 -14.765 1.00 90.38 118 GLY A O 1
ATOM 959 N N . ASP A 1 119 ? -13.404 -11.794 -15.282 1.00 90.50 119 ASP A N 1
ATOM 960 C CA . ASP A 1 119 ? -13.010 -12.946 -16.114 1.00 90.50 119 ASP A CA 1
ATOM 961 C C . ASP A 1 119 ? -12.086 -12.563 -17.278 1.00 90.50 119 ASP A C 1
ATOM 963 O O . ASP A 1 119 ? -11.200 -13.317 -17.670 1.00 90.50 119 ASP A O 1
ATOM 967 N N . ASN A 1 120 ? -12.202 -11.321 -17.758 1.00 89.75 120 ASN A N 1
ATOM 968 C CA . ASN A 1 120 ? -11.321 -10.737 -18.774 1.00 89.75 120 ASN A CA 1
ATOM 969 C C . ASN A 1 120 ? -9.883 -10.484 -18.267 1.00 89.75 120 ASN A C 1
ATOM 971 O O . ASN A 1 120 ? -9.073 -9.895 -18.980 1.00 89.75 120 ASN A O 1
ATOM 975 N N . GLY A 1 121 ? -9.569 -10.828 -17.013 1.00 88.31 121 GLY A N 1
ATOM 976 C CA . GLY A 1 121 ? -8.270 -10.578 -16.384 1.00 88.31 121 GLY A CA 1
ATOM 977 C C . GLY A 1 121 ? -8.041 -9.120 -15.974 1.00 88.31 121 GLY A C 1
ATOM 978 O O . GLY A 1 121 ? -6.928 -8.751 -15.605 1.00 88.31 121 GLY A O 1
ATOM 979 N N . HIS A 1 122 ? -9.078 -8.280 -16.014 1.00 90.44 122 HIS A N 1
ATOM 980 C CA . HIS A 1 122 ? -9.006 -6.856 -15.689 1.00 90.44 122 HIS A CA 1
ATOM 981 C C . HIS A 1 122 ? -9.659 -6.538 -14.337 1.00 90.44 122 HIS A C 1
ATOM 983 O O . HIS A 1 122 ? -10.606 -7.188 -13.902 1.00 90.44 122 HIS A O 1
ATOM 989 N N . CYS A 1 123 ? -9.176 -5.486 -13.672 1.00 91.12 123 CYS A N 1
ATOM 990 C CA . CYS A 1 123 ? -9.748 -5.013 -12.410 1.00 91.12 123 CYS A CA 1
ATOM 991 C C . CYS A 1 123 ? -11.103 -4.321 -12.642 1.00 91.12 123 CYS A C 1
ATOM 993 O O . CYS A 1 123 ? -11.150 -3.266 -13.283 1.00 91.12 123 CYS A O 1
ATOM 995 N N . GLY A 1 124 ? -12.177 -4.863 -12.060 1.00 90.44 124 GLY A N 1
ATOM 996 C CA . GLY A 1 124 ? -13.532 -4.309 -12.158 1.00 90.44 124 GLY A CA 1
ATOM 997 C C . GLY A 1 124 ? -13.695 -2.947 -11.474 1.00 90.44 124 GLY A C 1
ATOM 998 O O . GLY A 1 124 ? -14.467 -2.110 -11.930 1.00 90.44 124 GLY A O 1
ATOM 999 N N . ILE A 1 125 ? -12.899 -2.666 -10.436 1.00 92.88 125 ILE A N 1
ATOM 1000 C CA . ILE A 1 125 ? -12.968 -1.418 -9.653 1.00 92.88 125 ILE A CA 1
ATOM 1001 C C . ILE A 1 125 ? -11.745 -0.511 -9.847 1.00 92.88 125 ILE A C 1
ATOM 1003 O O . ILE A 1 125 ? -11.304 0.166 -8.920 1.00 92.88 125 ILE A O 1
ATOM 1007 N N . TYR A 1 126 ? -11.180 -0.452 -11.059 1.00 90.00 126 TYR A N 1
ATOM 1008 C CA . TYR A 1 126 ? -9.914 0.256 -11.314 1.00 90.00 126 TYR A CA 1
ATOM 1009 C C . TYR A 1 126 ? -9.880 1.718 -10.808 1.00 90.00 126 TYR A C 1
ATOM 1011 O O . TYR A 1 126 ? -8.845 2.191 -10.325 1.00 90.00 126 TYR A O 1
ATOM 1019 N N . ARG A 1 127 ? -11.005 2.442 -10.890 1.00 90.56 127 ARG A N 1
ATOM 1020 C CA . ARG A 1 127 ? -11.123 3.833 -10.404 1.00 90.56 127 ARG A CA 1
ATOM 1021 C C . ARG A 1 127 ? -11.125 3.918 -8.870 1.00 90.56 127 ARG A C 1
ATOM 1023 O O . ARG A 1 127 ? -10.464 4.779 -8.290 1.00 90.56 127 ARG A O 1
ATOM 1030 N N . LEU A 1 128 ? -11.793 2.976 -8.210 1.00 90.69 128 LEU A N 1
ATOM 1031 C CA . LEU A 1 128 ? -11.967 2.917 -6.755 1.00 90.69 128 LEU A CA 1
ATOM 1032 C C . LEU A 1 128 ? -10.978 1.958 -6.078 1.00 90.69 128 LEU A C 1
ATOM 1034 O O . LEU A 1 128 ? -11.248 1.442 -5.000 1.00 90.69 128 LEU A O 1
ATOM 1038 N N . ARG A 1 129 ? -9.817 1.724 -6.704 1.00 91.38 129 ARG A N 1
ATOM 1039 C CA . ARG A 1 129 ? -8.804 0.806 -6.174 1.00 91.38 129 ARG A CA 1
ATOM 1040 C C . ARG A 1 129 ? -8.439 1.142 -4.722 1.00 91.38 129 ARG A C 1
ATOM 1042 O O . ARG A 1 129 ? -8.146 2.310 -4.446 1.00 91.38 129 ARG A O 1
ATOM 1049 N N . PRO A 1 130 ? -8.388 0.141 -3.828 1.00 90.50 130 PRO A N 1
ATOM 1050 C CA . PRO A 1 130 ? -7.978 0.354 -2.449 1.00 90.50 130 PRO A CA 1
ATOM 1051 C C . PRO A 1 130 ? -6.510 0.785 -2.379 1.00 90.50 130 PRO A C 1
ATOM 1053 O O . PRO A 1 130 ? -5.739 0.617 -3.331 1.00 90.50 130 PRO A O 1
ATOM 1056 N N . PHE A 1 131 ? -6.116 1.336 -1.230 1.00 88.00 131 PHE A N 1
ATOM 1057 C CA . PHE A 1 131 ? -4.765 1.852 -1.000 1.00 88.00 131 PHE A CA 1
ATOM 1058 C C . PHE A 1 131 ? -3.681 0.807 -1.302 1.00 88.00 131 PHE A C 1
ATOM 1060 O O . PHE A 1 131 ? -2.684 1.135 -1.942 1.00 88.00 131 PHE A O 1
ATOM 1067 N N . LEU A 1 132 ? -3.920 -0.457 -0.938 1.00 88.00 132 LEU A N 1
ATOM 1068 C CA . LEU A 1 132 ? -3.011 -1.569 -1.220 1.00 88.00 132 LEU A CA 1
ATOM 1069 C C . LEU A 1 132 ? -2.719 -1.716 -2.727 1.00 88.00 132 LEU A C 1
ATOM 1071 O O . LEU A 1 132 ? -1.567 -1.828 -3.128 1.00 88.00 132 LEU A O 1
ATOM 1075 N N . CYS A 1 133 ? -3.742 -1.613 -3.583 1.00 89.56 133 CYS A N 1
ATOM 1076 C CA . CYS A 1 133 ? -3.577 -1.696 -5.038 1.00 89.56 133 CYS A CA 1
ATOM 1077 C C . CYS A 1 133 ? -2.968 -0.433 -5.661 1.00 89.56 133 CYS A C 1
ATOM 1079 O O . CYS A 1 133 ? -2.339 -0.517 -6.714 1.00 89.56 133 CYS A O 1
ATOM 1081 N N . ARG A 1 134 ? -3.209 0.750 -5.080 1.00 89.06 134 ARG A N 1
ATOM 1082 C CA . ARG A 1 134 ? -2.692 2.024 -5.614 1.00 89.06 134 ARG A CA 1
ATOM 1083 C C . ARG A 1 134 ? -1.206 2.214 -5.339 1.00 89.06 134 ARG A C 1
ATOM 1085 O O . ARG A 1 134 ? -0.531 2.826 -6.157 1.00 89.06 134 ARG A O 1
ATOM 1092 N N . ASN A 1 135 ? -0.722 1.688 -4.217 1.00 87.12 135 ASN A N 1
ATOM 1093 C CA . ASN A 1 135 ? 0.690 1.758 -3.839 1.00 87.12 135 ASN A CA 1
ATOM 1094 C C . ASN A 1 135 ? 1.486 0.526 -4.265 1.00 87.12 135 ASN A C 1
ATOM 1096 O O . ASN A 1 135 ? 2.626 0.376 -3.847 1.00 87.12 135 ASN A O 1
ATOM 1100 N N . TYR A 1 136 ? 0.895 -0.359 -5.066 1.00 88.50 136 TYR A N 1
ATOM 1101 C CA . TYR A 1 136 ? 1.606 -1.502 -5.608 1.00 88.50 136 TYR A CA 1
ATOM 1102 C C . TYR A 1 136 ? 2.516 -1.080 -6.781 1.00 88.50 136 TYR A C 1
ATOM 1104 O O . TYR A 1 136 ? 2.032 -0.385 -7.681 1.00 88.50 136 TYR A O 1
ATOM 1112 N N . PRO A 1 137 ? 3.767 -1.574 -6.849 1.00 87.75 137 PRO A N 1
ATOM 1113 C CA . PRO A 1 137 ? 4.476 -2.334 -5.817 1.00 87.75 137 PRO A CA 1
ATOM 1114 C C . PRO A 1 137 ? 4.926 -1.440 -4.652 1.00 87.75 137 PRO A C 1
ATOM 1116 O O . PRO A 1 137 ? 5.394 -0.320 -4.865 1.00 87.75 137 PRO A O 1
ATOM 1119 N N . LEU A 1 138 ? 4.815 -1.955 -3.422 1.00 82.31 138 LEU A N 1
ATOM 1120 C CA . LEU A 1 138 ? 5.361 -1.275 -2.247 1.00 82.31 138 LEU A CA 1
ATOM 1121 C C . LEU A 1 138 ? 6.876 -1.153 -2.424 1.00 82.31 138 LEU A C 1
ATOM 1123 O O . LEU A 1 138 ? 7.528 -2.154 -2.697 1.00 82.31 138 LEU A O 1
ATOM 1127 N N . ILE A 1 139 ? 7.425 0.053 -2.276 1.00 79.00 139 ILE A N 1
ATOM 1128 C CA . ILE A 1 139 ? 8.865 0.309 -2.401 1.00 79.00 139 ILE A CA 1
ATOM 1129 C C . ILE A 1 139 ? 9.469 0.268 -0.992 1.00 79.00 139 ILE A C 1
ATOM 1131 O O . ILE A 1 139 ? 9.251 1.216 -0.226 1.00 79.00 139 ILE A O 1
ATOM 1135 N N . PRO A 1 140 ? 10.215 -0.788 -0.619 1.00 73.06 140 PRO A N 1
ATOM 1136 C CA . PRO A 1 140 ? 10.960 -0.788 0.627 1.00 73.06 140 PRO A CA 1
ATOM 1137 C C . PRO A 1 140 ? 12.092 0.247 0.562 1.00 73.06 140 PRO A C 1
ATOM 1139 O O . PRO A 1 140 ? 12.587 0.608 -0.505 1.00 73.06 140 PRO A O 1
ATOM 1142 N N . PHE A 1 141 ? 12.534 0.728 1.724 1.00 69.81 141 PHE A N 1
ATOM 1143 C CA . PHE A 1 141 ? 13.668 1.657 1.794 1.00 69.81 141 PHE A CA 1
ATOM 1144 C C . PHE A 1 141 ? 15.009 0.983 1.469 1.00 69.81 141 PHE A C 1
ATOM 1146 O O . PHE A 1 141 ? 15.897 1.632 0.913 1.00 69.81 141 PHE A O 1
ATOM 1153 N N . PHE A 1 142 ? 15.153 -0.293 1.833 1.00 70.94 142 PHE A N 1
ATOM 1154 C CA . PHE A 1 142 ? 16.424 -1.017 1.780 1.00 70.94 142 PHE A CA 1
ATOM 1155 C C . PHE A 1 142 ? 16.506 -2.016 0.631 1.00 70.94 142 PHE A C 1
ATOM 1157 O O . PHE A 1 142 ? 17.571 -2.159 0.040 1.00 70.94 142 PHE A O 1
ATOM 1164 N N . GLU A 1 143 ? 15.390 -2.653 0.287 1.00 75.25 143 GLU A N 1
ATOM 1165 C CA . GLU A 1 143 ? 15.344 -3.719 -0.709 1.00 75.25 143 GLU A CA 1
ATOM 1166 C C . GLU A 1 143 ? 14.712 -3.251 -2.022 1.00 75.25 143 GLU A C 1
ATOM 1168 O O . GLU A 1 143 ? 13.793 -2.424 -2.006 1.00 75.25 143 GLU A O 1
ATOM 1173 N N . PRO A 1 144 ? 15.183 -3.769 -3.171 1.00 75.94 144 PRO A N 1
ATOM 1174 C CA . PRO A 1 144 ? 14.556 -3.488 -4.448 1.00 75.94 144 PRO A CA 1
ATOM 1175 C C . PRO A 1 144 ? 13.162 -4.131 -4.479 1.00 75.94 144 PRO A C 1
ATOM 1177 O O . PRO A 1 144 ? 13.043 -5.341 -4.266 1.00 75.94 144 PRO A O 1
ATOM 1180 N N . PRO A 1 145 ? 12.093 -3.366 -4.766 1.00 81.69 145 PRO A N 1
ATOM 1181 C CA . PRO A 1 145 ? 10.783 -3.967 -4.961 1.00 81.69 145 PRO A CA 1
ATOM 1182 C C . PRO A 1 145 ? 10.822 -4.965 -6.120 1.00 81.69 145 PRO A C 1
ATOM 1184 O O . PRO A 1 145 ? 11.440 -4.708 -7.153 1.00 81.69 145 PRO A O 1
ATOM 1187 N N . ARG A 1 146 ? 10.133 -6.096 -5.966 1.00 82.38 146 ARG A N 1
ATOM 1188 C CA . ARG A 1 146 ? 10.010 -7.116 -7.013 1.00 82.38 146 ARG A CA 1
ATOM 1189 C C . ARG A 1 146 ? 8.610 -7.037 -7.636 1.00 82.38 146 ARG A C 1
ATOM 1191 O O . ARG A 1 146 ? 7.661 -7.573 -7.059 1.00 82.38 146 ARG A O 1
ATOM 1198 N N . PRO A 1 147 ? 8.419 -6.318 -8.759 1.00 85.69 147 PRO A N 1
ATOM 1199 C CA . PRO A 1 147 ? 7.141 -6.334 -9.457 1.00 85.69 147 PRO A CA 1
ATOM 1200 C C . PRO A 1 147 ? 6.872 -7.732 -10.024 1.00 85.69 147 PRO A C 1
ATOM 1202 O O . PRO A 1 147 ? 7.792 -8.440 -10.428 1.00 85.69 147 PRO A O 1
ATOM 1205 N N . LEU A 1 148 ? 5.599 -8.122 -10.077 1.00 86.12 148 LEU A N 1
ATOM 1206 C CA . LEU A 1 148 ? 5.198 -9.389 -10.681 1.00 86.12 148 LEU A CA 1
ATOM 1207 C C . LEU A 1 148 ? 5.558 -9.422 -12.174 1.00 86.12 148 LEU A C 1
ATOM 1209 O O . LEU A 1 148 ? 5.462 -8.407 -12.875 1.00 86.12 148 LEU A O 1
ATOM 1213 N N . ALA A 1 149 ? 5.901 -10.613 -12.669 1.00 82.38 149 ALA A N 1
ATOM 1214 C CA . ALA A 1 149 ? 6.176 -10.837 -14.082 1.00 82.38 149 ALA A CA 1
ATOM 1215 C C . ALA A 1 149 ? 4.997 -10.375 -14.959 1.00 82.38 149 ALA A C 1
ATOM 1217 O O . ALA A 1 149 ? 3.826 -10.605 -14.648 1.00 82.38 149 ALA A O 1
ATOM 1218 N N . GLY A 1 150 ? 5.307 -9.679 -16.055 1.00 81.81 150 GLY A N 1
ATOM 1219 C CA . GLY A 1 150 ? 4.298 -9.128 -16.966 1.00 81.81 150 GLY A CA 1
ATOM 1220 C C . GLY A 1 150 ? 3.561 -7.888 -16.441 1.00 81.81 150 GLY A C 1
ATOM 1221 O O . GLY A 1 150 ? 2.589 -7.448 -17.059 1.00 81.81 150 GLY A O 1
ATOM 1222 N N . CYS A 1 151 ? 3.987 -7.301 -15.318 1.00 85.88 151 CYS A N 1
ATOM 1223 C CA . CYS A 1 151 ? 3.486 -6.000 -14.887 1.00 85.88 151 CYS A CA 1
ATOM 1224 C C . CYS A 1 151 ? 4.195 -4.848 -15.621 1.00 85.88 151 CYS A C 1
ATOM 1226 O O . CYS A 1 151 ? 5.350 -4.960 -16.012 1.00 85.88 151 CYS A O 1
ATOM 1228 N N . GLY A 1 152 ? 3.507 -3.714 -15.784 1.00 85.75 152 GLY A N 1
ATOM 1229 C CA . GLY A 1 152 ? 4.054 -2.513 -16.433 1.00 85.75 152 GLY A CA 1
ATOM 1230 C C . GLY A 1 152 ? 4.965 -1.659 -15.547 1.00 85.75 152 GLY A C 1
ATOM 1231 O O . GLY A 1 152 ? 5.297 -0.533 -15.911 1.00 85.75 152 GLY A O 1
ATOM 1232 N N . PHE A 1 153 ? 5.331 -2.165 -14.369 1.00 89.19 153 PHE A N 1
ATOM 1233 C CA . PHE A 1 153 ? 6.223 -1.493 -13.435 1.00 89.19 153 PHE A CA 1
ATOM 1234 C C . PHE A 1 153 ? 7.656 -1.985 -13.608 1.00 89.19 153 PHE A C 1
ATOM 1236 O O . PHE A 1 153 ? 7.898 -3.188 -13.693 1.00 89.19 153 PHE A O 1
ATOM 1243 N N . SER A 1 154 ? 8.605 -1.055 -13.589 1.00 86.56 154 SER A N 1
ATOM 1244 C CA . SER A 1 154 ? 10.038 -1.340 -13.552 1.00 86.56 154 SER A CA 1
ATOM 1245 C C . SER A 1 154 ? 10.703 -0.572 -12.414 1.00 86.56 154 SER A C 1
ATOM 1247 O O . SER A 1 154 ? 10.195 0.441 -11.935 1.00 86.56 154 SER A O 1
ATOM 1249 N N . VAL A 1 155 ? 11.826 -1.090 -11.928 1.00 88.19 155 VAL A N 1
ATOM 1250 C CA . VAL A 1 155 ? 12.512 -0.567 -10.745 1.00 88.19 155 VAL A CA 1
ATOM 1251 C C . VAL A 1 155 ? 13.903 -0.134 -11.158 1.00 88.19 155 VAL A C 1
ATOM 1253 O O . VAL A 1 155 ? 14.634 -0.907 -11.772 1.00 88.19 155 VAL A O 1
ATOM 1256 N N . ALA A 1 156 ? 14.268 1.098 -10.819 1.00 84.88 156 ALA A N 1
ATOM 1257 C CA . ALA A 1 156 ? 15.614 1.603 -11.036 1.00 84.88 156 ALA A CA 1
ATOM 1258 C C . ALA A 1 156 ? 16.231 2.073 -9.720 1.00 84.88 156 ALA A C 1
ATOM 1260 O O . ALA A 1 156 ? 15.556 2.661 -8.869 1.00 84.88 156 ALA A O 1
ATOM 1261 N N . ALA A 1 157 ? 17.528 1.826 -9.556 1.00 82.31 157 ALA A N 1
ATOM 1262 C CA . ALA A 1 157 ? 18.286 2.394 -8.454 1.00 82.31 157 ALA A CA 1
ATOM 1263 C C . ALA A 1 157 ? 18.459 3.900 -8.682 1.00 82.31 157 ALA A C 1
ATOM 1265 O O . ALA A 1 157 ? 18.814 4.354 -9.772 1.00 82.31 157 ALA A O 1
ATOM 1266 N N . ARG A 1 158 ? 18.220 4.688 -7.638 1.00 75.00 158 ARG A N 1
ATOM 1267 C CA . ARG A 1 158 ? 18.557 6.105 -7.613 1.00 75.00 158 ARG A CA 1
ATOM 1268 C C . ARG A 1 158 ? 20.059 6.214 -7.396 1.00 75.00 158 ARG A C 1
ATOM 1270 O O . ARG A 1 158 ? 20.542 6.080 -6.274 1.00 75.00 158 ARG A O 1
ATOM 1277 N N . VAL A 1 159 ? 20.794 6.479 -8.468 1.00 70.81 159 VAL A N 1
ATOM 1278 C CA . VAL A 1 159 ? 22.211 6.815 -8.355 1.00 70.81 159 VAL A CA 1
ATOM 1279 C C . VAL A 1 159 ? 22.312 8.246 -7.836 1.00 70.81 159 VAL A C 1
ATOM 1281 O O . VAL A 1 159 ? 22.004 9.206 -8.541 1.00 70.81 159 VAL A O 1
ATOM 1284 N N . VAL A 1 160 ? 22.708 8.393 -6.572 1.00 60.28 160 VAL A N 1
ATOM 1285 C CA . VAL A 1 160 ? 23.159 9.681 -6.040 1.00 60.28 160 VAL A CA 1
ATOM 1286 C C . VAL A 1 160 ? 24.578 9.862 -6.556 1.00 60.28 160 VAL A C 1
ATOM 1288 O O . VAL A 1 160 ? 25.521 9.290 -6.014 1.00 60.28 160 VAL A O 1
ATOM 1291 N N . VAL A 1 161 ? 24.730 10.590 -7.661 1.00 52.03 161 VAL A N 1
ATOM 1292 C CA . VAL A 1 161 ? 26.056 10.919 -8.183 1.00 52.03 161 VAL A CA 1
ATOM 1293 C C . VAL A 1 161 ? 26.695 11.872 -7.174 1.00 52.03 161 VAL A C 1
ATOM 1295 O O . VAL A 1 161 ? 26.349 13.051 -7.120 1.00 52.03 161 VAL A O 1
ATOM 1298 N N . HIS A 1 162 ? 27.593 11.367 -6.326 1.00 44.94 162 HIS A N 1
ATOM 1299 C CA . HIS A 1 162 ? 28.491 12.245 -5.589 1.00 44.94 162 HIS A CA 1
ATOM 1300 C C . HIS A 1 162 ? 29.351 12.951 -6.626 1.00 44.94 162 HIS A C 1
ATOM 1302 O O . HIS A 1 162 ? 30.177 12.335 -7.297 1.00 44.94 162 HIS A O 1
ATOM 1308 N N . MET A 1 163 ? 29.098 14.244 -6.788 1.00 41.38 163 MET A N 1
ATOM 1309 C CA . MET A 1 163 ? 29.857 15.108 -7.668 1.00 41.38 163 MET A CA 1
ATOM 1310 C C . MET A 1 163 ? 31.294 15.168 -7.147 1.00 41.38 163 MET A C 1
ATOM 1312 O O . MET A 1 163 ? 31.614 15.944 -6.250 1.00 41.38 163 MET A O 1
ATOM 1316 N N . GLN A 1 164 ? 32.163 14.295 -7.657 1.00 44.91 164 GLN A N 1
ATOM 1317 C CA . GLN A 1 164 ? 33.596 14.450 -7.474 1.00 44.91 164 GLN A CA 1
ATOM 1318 C C . GLN A 1 164 ? 33.983 15.727 -8.210 1.00 44.91 164 GLN A C 1
ATOM 1320 O O . GLN A 1 164 ? 33.902 15.802 -9.435 1.00 44.91 164 GLN A O 1
ATOM 1325 N N . ALA A 1 165 ? 34.349 16.747 -7.437 1.00 44.00 165 ALA A N 1
ATOM 1326 C CA . ALA A 1 165 ? 34.843 18.020 -7.921 1.00 44.00 165 ALA A CA 1
ATOM 1327 C C . ALA A 1 165 ? 36.128 17.810 -8.741 1.00 44.00 165 ALA A C 1
ATOM 1329 O O . ALA A 1 165 ? 37.242 17.887 -8.229 1.00 44.00 165 ALA A O 1
ATOM 1330 N N . ARG A 1 166 ? 35.978 17.538 -10.036 1.00 43.06 166 ARG A N 1
ATOM 1331 C CA . ARG A 1 166 ? 36.981 17.848 -11.053 1.00 43.06 166 ARG A CA 1
ATOM 1332 C C . ARG A 1 166 ? 36.368 18.926 -11.931 1.00 43.06 166 ARG A C 1
ATOM 1334 O O . ARG A 1 166 ? 35.308 18.726 -12.513 1.00 43.06 166 ARG A O 1
ATOM 1341 N N . GLY A 1 167 ? 36.996 20.098 -11.897 1.00 46.69 167 GLY A N 1
ATOM 1342 C CA . GLY A 1 167 ? 36.454 21.366 -12.368 1.00 46.69 167 GLY A CA 1
ATOM 1343 C C . GLY A 1 167 ? 35.800 21.297 -13.742 1.00 46.69 167 GLY A C 1
ATOM 1344 O O . GLY A 1 167 ? 36.467 21.207 -14.762 1.00 46.69 167 GLY A O 1
ATOM 1345 N N . SER A 1 168 ? 34.478 21.382 -13.753 1.00 46.22 168 SER A N 1
ATOM 1346 C CA . SER A 1 168 ? 33.682 22.021 -14.798 1.00 46.22 168 SER A CA 1
ATOM 1347 C C . SER A 1 168 ? 32.286 22.223 -14.209 1.00 46.22 168 SER A C 1
ATOM 1349 O O . SER A 1 168 ? 31.709 21.314 -13.616 1.00 46.22 168 SER A O 1
ATOM 1351 N N . LEU A 1 169 ? 31.803 23.464 -14.244 1.00 45.38 169 LEU A N 1
ATOM 1352 C CA . LEU A 1 169 ? 30.520 23.856 -13.661 1.00 45.38 169 LEU A CA 1
ATOM 1353 C C . LEU A 1 169 ? 29.377 23.061 -14.311 1.00 45.38 169 LEU A C 1
ATOM 1355 O O . LEU A 1 169 ? 29.261 23.090 -15.538 1.00 45.38 169 LEU A O 1
ATOM 1359 N N . PRO A 1 170 ? 28.495 22.405 -13.539 1.00 42.41 170 PRO A N 1
ATOM 1360 C CA . PRO A 1 170 ? 27.280 21.846 -14.096 1.00 42.41 170 PRO A CA 1
ATOM 1361 C C . PRO A 1 170 ? 26.241 22.953 -14.277 1.00 42.41 170 PRO A C 1
ATOM 1363 O O . PRO A 1 170 ? 25.843 23.653 -13.345 1.00 42.41 170 PRO A O 1
ATOM 1366 N N . ILE A 1 171 ? 25.776 23.077 -15.508 1.00 42.44 171 ILE A N 1
ATOM 1367 C CA . ILE A 1 171 ? 24.533 23.753 -15.853 1.00 42.44 171 ILE A CA 1
ATOM 1368 C C . ILE A 1 171 ? 23.400 23.033 -15.106 1.00 42.44 171 ILE A C 1
ATOM 1370 O O . ILE A 1 171 ? 23.363 21.802 -15.064 1.00 42.44 171 ILE A O 1
ATOM 1374 N N . LEU A 1 172 ? 22.502 23.804 -14.487 1.00 43.19 172 LEU A N 1
ATOM 1375 C CA . LEU A 1 172 ? 21.334 23.307 -13.766 1.00 43.19 172 LEU A CA 1
ATOM 1376 C C . LEU A 1 172 ? 20.534 22.307 -14.614 1.00 43.19 172 LEU A C 1
ATOM 1378 O O . LEU A 1 172 ? 19.784 22.707 -15.501 1.00 43.19 172 LEU A O 1
ATOM 1382 N N . ASN A 1 173 ? 20.619 21.019 -14.283 1.00 44.91 173 ASN A N 1
ATOM 1383 C CA . ASN A 1 173 ? 19.479 20.115 -14.386 1.00 44.91 173 ASN A CA 1
ATOM 1384 C C . ASN A 1 173 ? 19.730 18.852 -13.545 1.00 44.91 173 ASN A C 1
ATOM 1386 O O . ASN A 1 173 ? 20.660 18.104 -13.850 1.00 44.91 173 ASN A O 1
ATOM 1390 N N . PRO A 1 174 ? 18.926 18.557 -12.505 1.00 42.69 174 PRO A N 1
ATOM 1391 C CA . PRO A 1 174 ? 18.977 17.280 -11.806 1.00 42.69 174 PRO A CA 1
ATOM 1392 C C . PRO A 1 174 ? 18.287 16.219 -12.673 1.00 42.69 174 PRO A C 1
ATOM 1394 O O . PRO A 1 174 ? 17.228 15.694 -12.328 1.00 42.69 174 PRO A O 1
ATOM 1397 N N . PHE A 1 175 ? 18.862 15.922 -13.838 1.00 40.78 175 PHE A N 1
ATOM 1398 C CA . PHE A 1 175 ? 18.469 14.748 -14.598 1.00 40.78 175 PHE A CA 1
ATOM 1399 C C . PHE A 1 175 ? 18.926 13.528 -13.801 1.00 40.78 175 PHE A C 1
ATOM 1401 O O . PHE A 1 175 ? 20.115 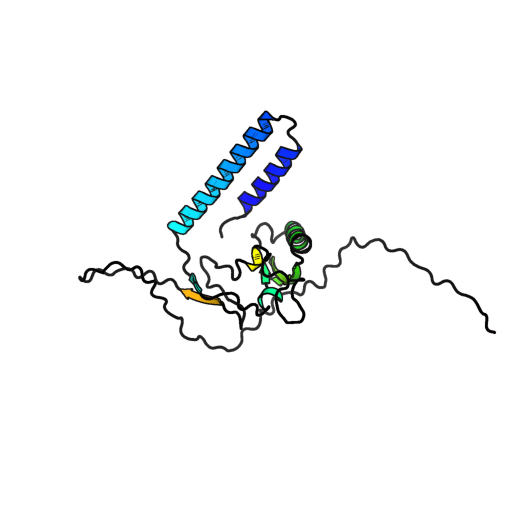13.245 -13.675 1.00 40.78 175 PHE A O 1
ATOM 1408 N N . VAL A 1 176 ? 17.950 12.843 -13.205 1.00 43.16 176 VAL A N 1
ATOM 1409 C CA . VAL A 1 176 ? 18.105 11.524 -12.597 1.00 43.16 176 VAL A CA 1
ATOM 1410 C C . VAL A 1 176 ? 18.756 10.619 -13.640 1.00 43.16 176 VAL A C 1
ATOM 1412 O O . VAL A 1 176 ? 18.114 10.237 -14.616 1.00 43.16 176 VAL A O 1
ATOM 1415 N N . ALA A 1 177 ? 20.032 10.289 -13.451 1.00 40.94 177 ALA A N 1
ATOM 1416 C CA . ALA A 1 177 ? 20.695 9.265 -14.241 1.00 40.94 177 ALA A CA 1
ATOM 1417 C C . ALA A 1 177 ? 20.104 7.911 -13.824 1.00 40.94 177 ALA A C 1
ATOM 1419 O O . ALA A 1 177 ? 20.499 7.308 -12.825 1.00 40.94 177 ALA A O 1
ATOM 1420 N N . VAL A 1 178 ? 19.075 7.480 -14.552 1.00 45.16 178 VAL A N 1
ATOM 1421 C CA . VAL A 1 178 ? 18.490 6.146 -14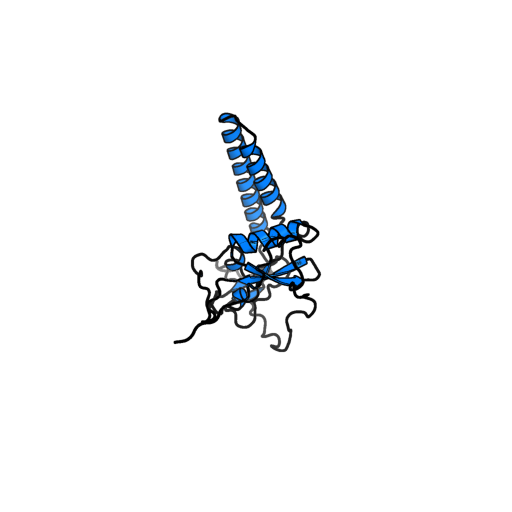.431 1.00 45.16 178 VAL A CA 1
ATOM 1422 C C . VAL A 1 178 ? 19.498 5.178 -15.037 1.00 45.16 178 VAL A C 1
ATOM 1424 O O . VAL A 1 178 ? 19.551 5.001 -16.251 1.00 45.16 178 VAL A O 1
ATOM 1427 N N . HIS A 1 179 ? 20.325 4.555 -14.202 1.00 42.56 179 HIS A N 1
ATOM 1428 C CA . HIS A 1 179 ? 21.024 3.355 -14.636 1.00 42.56 179 HIS A CA 1
ATOM 1429 C C . HIS A 1 179 ? 19.972 2.257 -14.773 1.00 42.56 179 HIS A C 1
ATOM 1431 O O . HIS A 1 179 ? 19.444 1.762 -13.776 1.00 42.56 179 HIS A O 1
ATOM 1437 N N . HIS A 1 180 ? 19.626 1.921 -16.015 1.00 40.75 180 HIS A N 1
ATOM 1438 C CA . HIS A 1 180 ? 18.882 0.705 -16.294 1.00 40.75 180 HIS A CA 1
ATOM 1439 C C . HIS A 1 180 ? 19.726 -0.465 -15.778 1.00 40.75 180 HIS A C 1
ATOM 1441 O O . HIS A 1 180 ? 20.857 -0.622 -16.247 1.00 40.75 180 HIS A O 1
ATOM 1447 N N . PRO A 1 181 ? 19.243 -1.256 -14.803 1.00 42.94 181 PRO A N 1
ATOM 1448 C CA . PRO A 1 181 ? 19.908 -2.510 -14.502 1.00 42.94 181 PRO A CA 1
ATOM 1449 C C . PRO A 1 181 ? 19.929 -3.325 -15.797 1.00 42.94 181 PRO A C 1
ATOM 1451 O O . PRO A 1 181 ? 18.925 -3.398 -16.513 1.00 42.94 181 PRO A O 1
ATOM 1454 N N . THR A 1 182 ? 21.096 -3.874 -16.129 1.00 38.44 182 THR A N 1
ATOM 1455 C CA . THR A 1 182 ? 21.234 -4.862 -17.200 1.00 38.44 182 THR A CA 1
ATOM 1456 C C . THR A 1 182 ? 20.183 -5.955 -17.002 1.00 38.44 182 THR A C 1
ATOM 1458 O O . THR A 1 182 ? 19.861 -6.250 -15.847 1.00 38.44 182 THR A O 1
ATOM 1461 N N . PRO A 1 183 ? 19.625 -6.531 -18.082 1.00 36.94 183 PRO A N 1
ATOM 1462 C CA . PRO A 1 183 ? 18.657 -7.614 -17.976 1.00 36.94 183 PRO A CA 1
ATOM 1463 C C . PRO A 1 183 ? 19.319 -8.760 -17.209 1.00 36.94 183 PRO A C 1
ATOM 1465 O O . PRO A 1 183 ? 20.145 -9.475 -17.759 1.00 36.94 183 PRO A O 1
ATOM 1468 N N . MET A 1 184 ? 19.029 -8.856 -15.911 1.00 39.81 184 MET A N 1
ATOM 1469 C CA . MET A 1 184 ? 19.374 -10.025 -15.121 1.00 39.81 184 MET A CA 1
ATOM 1470 C C . MET A 1 184 ? 18.496 -11.163 -15.614 1.00 39.81 184 MET A C 1
ATOM 1472 O O . MET A 1 184 ? 17.303 -10.964 -15.873 1.00 39.81 184 MET A O 1
ATOM 1476 N N . ASP A 1 185 ? 19.150 -12.302 -15.791 1.00 34.78 185 ASP A N 1
ATOM 1477 C CA . ASP A 1 185 ? 18.645 -13.494 -16.440 1.00 34.78 185 ASP A CA 1
ATOM 1478 C C . ASP A 1 185 ? 17.230 -13.847 -15.997 1.00 34.78 185 ASP A C 1
ATOM 1480 O O . ASP A 1 185 ? 16.859 -13.861 -14.822 1.00 34.78 185 ASP A O 1
ATOM 1484 N N . ARG A 1 186 ? 16.415 -14.065 -17.020 1.00 42.56 186 ARG A N 1
ATOM 1485 C CA . ARG A 1 186 ? 14.971 -14.217 -16.961 1.00 42.56 186 ARG A CA 1
ATOM 1486 C C . ARG A 1 186 ? 14.597 -15.670 -16.696 1.00 42.56 186 ARG A C 1
ATOM 1488 O O . ARG A 1 186 ? 13.614 -16.130 -17.256 1.00 42.56 186 ARG A O 1
ATOM 1495 N N . ASP A 1 187 ? 15.358 -16.373 -15.869 1.00 34.50 187 ASP A N 1
ATOM 1496 C CA . ASP A 1 187 ? 15.155 -17.794 -15.628 1.00 34.50 187 ASP A CA 1
ATOM 1497 C C . ASP A 1 187 ? 14.847 -18.036 -14.148 1.00 34.50 187 ASP A C 1
ATOM 1499 O O . ASP A 1 187 ? 15.674 -17.846 -13.262 1.00 34.50 187 ASP A O 1
ATOM 1503 N N . SER A 1 188 ? 13.611 -18.483 -13.909 1.00 41.22 188 SER A N 1
ATOM 1504 C CA . SER A 1 188 ? 13.203 -19.291 -12.754 1.00 41.22 188 SER A CA 1
ATOM 1505 C C . SER A 1 188 ? 13.480 -18.734 -11.352 1.00 41.22 188 SER A C 1
ATOM 1507 O O . SER A 1 188 ? 14.366 -19.209 -10.657 1.00 41.22 188 SER A O 1
ATOM 1509 N N . GLU A 1 189 ? 12.592 -17.878 -10.848 1.00 40.41 189 GLU A N 1
ATOM 1510 C CA . GLU A 1 189 ? 12.214 -17.963 -9.432 1.00 40.41 189 GLU A CA 1
ATOM 1511 C C . GLU A 1 189 ? 10.690 -17.977 -9.350 1.00 40.41 189 GLU A C 1
ATOM 1513 O O . GLU A 1 189 ? 10.002 -16.955 -9.429 1.00 40.41 189 GLU A O 1
ATOM 1518 N N . ALA A 1 190 ? 10.170 -19.201 -9.269 1.00 44.44 190 ALA A N 1
ATOM 1519 C CA . ALA A 1 190 ? 8.844 -19.472 -8.759 1.00 44.44 190 ALA A CA 1
ATOM 1520 C C . ALA A 1 190 ? 8.660 -18.750 -7.416 1.00 44.44 190 ALA A C 1
ATOM 1522 O O . ALA A 1 190 ? 9.612 -18.522 -6.668 1.00 44.44 190 ALA A O 1
ATOM 1523 N N . MET A 1 191 ? 7.413 -18.376 -7.131 1.00 46.19 191 MET A N 1
ATOM 1524 C CA . MET A 1 191 ? 7.000 -17.916 -5.809 1.00 46.19 191 MET A CA 1
ATOM 1525 C C . MET A 1 191 ? 7.595 -18.865 -4.756 1.00 46.19 191 MET A C 1
ATOM 1527 O O . MET A 1 191 ? 7.494 -20.072 -4.958 1.00 46.19 191 MET A O 1
ATOM 1531 N N . PRO A 1 192 ? 8.252 -18.369 -3.693 1.00 46.22 192 PRO A N 1
ATOM 1532 C CA . PRO A 1 192 ? 8.939 -19.245 -2.754 1.00 46.22 192 PRO A CA 1
ATOM 1533 C C . PRO A 1 192 ? 7.961 -20.286 -2.197 1.00 46.22 192 PRO A C 1
ATOM 1535 O O . PRO A 1 192 ? 6.907 -19.918 -1.675 1.00 46.22 192 PRO A O 1
ATOM 1538 N N . ASP A 1 193 ? 8.340 -21.567 -2.272 1.00 46.53 193 ASP A N 1
ATOM 1539 C CA . ASP A 1 193 ? 7.590 -22.754 -1.810 1.00 46.53 193 ASP A CA 1
ATOM 1540 C C . ASP A 1 193 ? 7.287 -22.757 -0.291 1.00 46.53 193 ASP A C 1
ATOM 1542 O O . ASP A 1 193 ? 6.807 -23.736 0.274 1.00 46.53 193 ASP A O 1
ATOM 1546 N N . HIS A 1 194 ? 7.555 -21.651 0.403 1.00 53.78 194 HIS A N 1
ATOM 1547 C CA . HIS A 1 194 ? 7.363 -21.476 1.841 1.00 53.78 194 HIS A CA 1
ATOM 1548 C C . HIS A 1 194 ? 6.004 -20.866 2.210 1.00 53.78 194 HIS A C 1
ATOM 1550 O O . HIS A 1 194 ? 5.742 -20.604 3.383 1.00 53.78 194 HIS A O 1
ATOM 1556 N N . PHE A 1 195 ? 5.135 -20.613 1.228 1.00 52.56 195 PHE A N 1
ATOM 1557 C CA . PHE A 1 195 ? 3.781 -20.136 1.478 1.00 52.56 195 PHE A CA 1
ATOM 1558 C C . PHE A 1 195 ? 2.838 -21.312 1.748 1.00 52.56 195 PHE A C 1
ATOM 1560 O O . PHE A 1 195 ? 2.464 -22.053 0.842 1.00 52.56 195 PHE A O 1
ATOM 1567 N N . HIS A 1 196 ? 2.409 -21.457 3.001 1.00 60.41 196 HIS A N 1
ATOM 1568 C CA . HIS A 1 196 ? 1.383 -22.433 3.358 1.00 60.41 196 HIS A CA 1
ATOM 1569 C C . HIS A 1 196 ? 0.013 -21.927 2.885 1.00 60.41 196 HIS A C 1
ATOM 1571 O O . HIS A 1 196 ? -0.386 -20.796 3.194 1.00 60.41 196 HIS A O 1
ATOM 1577 N N . LEU A 1 197 ? -0.703 -22.754 2.114 1.00 57.69 197 LEU A N 1
ATOM 1578 C CA . LEU A 1 197 ? -2.066 -22.465 1.670 1.00 57.69 197 LEU A CA 1
ATOM 1579 C C . LEU A 1 197 ? -2.982 -22.291 2.886 1.00 57.69 197 LEU A C 1
ATOM 1581 O O . LEU A 1 197 ? -2.971 -23.085 3.820 1.00 57.69 197 LEU A O 1
ATOM 1585 N N . VAL A 1 198 ? -3.794 -21.236 2.869 1.00 57.62 198 VAL A N 1
ATOM 1586 C CA . VAL A 1 198 ? -4.659 -20.835 3.998 1.00 57.62 198 VAL A CA 1
ATOM 1587 C C . VAL A 1 198 ? -5.955 -21.670 4.057 1.00 57.62 198 VAL A C 1
ATOM 1589 O O . VAL A 1 198 ? -6.830 -21.399 4.875 1.00 57.62 198 VAL A O 1
ATOM 1592 N N . SER A 1 199 ? -6.084 -22.726 3.242 1.00 46.50 199 SER A N 1
ATOM 1593 C CA . SER A 1 199 ? -7.303 -23.541 3.096 1.00 46.50 199 SER A CA 1
ATOM 1594 C C . SER A 1 199 ? -7.773 -24.268 4.366 1.00 46.50 199 SER A C 1
ATOM 1596 O O . SER A 1 199 ? -8.891 -24.771 4.380 1.00 46.50 199 SER A O 1
ATOM 1598 N N . GLU A 1 200 ? -6.984 -24.289 5.443 1.00 39.94 200 GLU A N 1
ATOM 1599 C CA . GLU A 1 200 ? -7.344 -24.918 6.727 1.00 39.94 200 GLU A CA 1
ATOM 1600 C C . GLU A 1 200 ? -7.906 -23.956 7.787 1.00 39.94 200 GLU A C 1
ATOM 1602 O O . GLU A 1 200 ? -8.199 -24.372 8.907 1.00 39.94 200 GLU A O 1
ATOM 1607 N N . TRP A 1 201 ? -8.139 -22.681 7.465 1.00 48.38 201 TRP A N 1
ATOM 1608 C CA . TRP A 1 201 ? -8.890 -21.793 8.361 1.00 48.38 201 TRP A CA 1
ATOM 1609 C C . TRP A 1 201 ? -10.398 -22.060 8.252 1.00 48.38 201 TRP A C 1
ATOM 1611 O O . TRP A 1 201 ? -11.151 -21.240 7.729 1.00 48.38 201 TRP A O 1
ATOM 1621 N N . HIS A 1 202 ? -10.846 -23.215 8.751 1.00 41.38 202 HIS A N 1
ATOM 1622 C CA . HIS A 1 202 ? -12.235 -23.376 9.176 1.00 41.38 202 HIS A CA 1
ATOM 1623 C C . HIS A 1 202 ? -12.471 -22.450 10.374 1.00 41.38 202 HIS A C 1
ATOM 1625 O O . HIS A 1 202 ? -11.821 -22.579 11.414 1.00 41.38 202 HIS A O 1
ATOM 1631 N N . SER A 1 203 ? -13.371 -21.482 10.206 1.00 39.50 203 SER A N 1
ATOM 1632 C CA . SER A 1 203 ? -13.953 -20.736 11.319 1.00 39.50 203 SER A CA 1
ATOM 1633 C C . SER A 1 203 ? -14.569 -21.738 12.301 1.00 39.50 203 SER A C 1
ATOM 1635 O O . SER A 1 203 ? -15.435 -22.503 11.886 1.00 39.50 203 SER A O 1
ATOM 1637 N N . PRO A 1 204 ? -14.198 -21.741 13.593 1.00 41.50 204 PRO A N 1
ATOM 1638 C CA . PRO A 1 204 ? -14.890 -22.558 14.592 1.00 41.50 204 PRO A CA 1
ATOM 1639 C C . PRO A 1 204 ? -16.340 -22.119 14.871 1.00 41.50 204 PRO A C 1
ATOM 1641 O O . PRO A 1 204 ? -17.005 -22.754 15.679 1.00 41.50 204 PRO A O 1
ATOM 1644 N N . ASP A 1 205 ? -16.829 -21.060 14.215 1.00 46.06 205 ASP A N 1
ATOM 1645 C CA . ASP A 1 205 ? -18.087 -20.388 14.556 1.00 46.06 205 ASP A CA 1
ATOM 1646 C C . ASP A 1 205 ? -19.172 -20.455 13.465 1.00 46.06 205 ASP A C 1
ATOM 1648 O O . ASP A 1 205 ? -20.217 -19.830 13.626 1.00 46.06 205 ASP A O 1
ATOM 1652 N N . ASP A 1 206 ? -19.015 -21.265 12.410 1.00 44.59 206 ASP A N 1
ATOM 1653 C CA . ASP A 1 206 ? -20.146 -21.609 11.522 1.00 44.59 206 ASP A CA 1
ATOM 1654 C C . ASP A 1 206 ? -20.994 -22.730 12.166 1.00 44.59 206 ASP A C 1
ATOM 1656 O O . ASP A 1 206 ? -21.282 -23.779 11.590 1.00 44.59 206 ASP A O 1
ATOM 1660 N N . GLY A 1 207 ? -21.346 -22.520 13.435 1.00 49.91 207 GLY A N 1
ATOM 1661 C CA . GLY A 1 207 ? -22.336 -23.289 14.164 1.00 49.91 207 GLY A CA 1
ATOM 1662 C C . GLY A 1 207 ? -23.715 -22.713 13.882 1.00 49.91 207 GLY A C 1
ATOM 1663 O O . GLY A 1 207 ? -24.134 -21.766 14.544 1.00 49.91 207 GLY A O 1
ATOM 1664 N N . GLY A 1 208 ? -24.425 -23.308 12.927 1.00 49.16 208 GLY A N 1
ATOM 1665 C CA . GLY A 1 208 ? -25.854 -23.079 12.758 1.00 49.16 208 GLY A CA 1
ATOM 1666 C C . GLY A 1 208 ? -26.292 -23.033 11.309 1.00 49.16 208 GLY A C 1
ATOM 1667 O O . GLY A 1 208 ? -26.564 -21.958 10.802 1.00 49.16 208 GLY A O 1
ATOM 1668 N N . ASP A 1 209 ? -26.460 -24.201 10.696 1.00 43.75 209 ASP A N 1
ATOM 1669 C CA . ASP A 1 209 ? -27.666 -24.416 9.908 1.00 43.75 209 ASP A CA 1
ATOM 1670 C C . ASP A 1 209 ? -28.198 -25.816 10.191 1.00 43.75 209 ASP A C 1
ATOM 1672 O O . ASP A 1 209 ? -27.502 -26.831 10.115 1.00 43.75 209 ASP A O 1
ATOM 1676 N N . ALA A 1 210 ? -29.438 -25.803 10.665 1.00 48.12 210 ALA A N 1
ATOM 1677 C CA . ALA A 1 210 ? -30.199 -26.937 11.127 1.00 48.12 210 ALA A CA 1
ATOM 1678 C C . ALA A 1 210 ? -30.357 -27.985 10.022 1.00 48.12 210 ALA A C 1
ATOM 1680 O O . ALA A 1 210 ? -30.533 -27.664 8.846 1.00 48.12 210 ALA A O 1
ATOM 1681 N N . GLY A 1 211 ? -30.354 -29.250 10.440 1.00 42.38 211 GLY A N 1
ATOM 1682 C CA . GLY A 1 211 ? -30.775 -30.360 9.606 1.00 42.38 211 GLY A CA 1
ATOM 1683 C C . GLY A 1 211 ? -32.150 -30.085 9.006 1.00 42.38 211 GLY A C 1
ATOM 1684 O O . GLY A 1 211 ? -33.136 -29.903 9.718 1.00 42.38 211 GLY A O 1
ATOM 1685 N N . VAL A 1 212 ? -32.203 -30.070 7.680 1.00 50.16 212 VAL A N 1
ATOM 1686 C CA . VAL A 1 212 ? -33.431 -30.339 6.945 1.00 50.16 212 VAL A CA 1
ATOM 1687 C C . VAL A 1 212 ? -33.465 -31.849 6.755 1.00 50.16 212 VAL A C 1
ATOM 1689 O O . VAL A 1 212 ? -32.761 -32.396 5.906 1.00 50.16 212 VAL A O 1
ATOM 1692 N N . ASP A 1 213 ? -34.241 -32.519 7.603 1.00 52.12 213 ASP A N 1
ATOM 1693 C CA . ASP A 1 213 ? -34.596 -33.923 7.426 1.00 52.12 213 ASP A CA 1
ATOM 1694 C C . ASP A 1 213 ? -35.343 -34.126 6.093 1.00 52.12 213 ASP A C 1
ATOM 1696 O O . ASP A 1 213 ? -36.203 -33.314 5.725 1.00 52.12 213 ASP A O 1
ATOM 1700 N N . PRO A 1 214 ? -35.078 -35.224 5.367 1.00 54.53 214 PRO A N 1
ATOM 1701 C CA . PRO A 1 214 ? -35.838 -35.587 4.182 1.00 54.53 214 PRO A CA 1
ATOM 1702 C C . PRO A 1 214 ? -37.207 -36.152 4.591 1.00 54.53 214 PRO A C 1
ATOM 1704 O O . PRO A 1 214 ? -37.306 -37.216 5.198 1.00 54.53 214 PRO A O 1
ATOM 1707 N N . SER A 1 215 ? -38.288 -35.460 4.223 1.00 53.38 215 SER A N 1
ATOM 1708 C CA . SER A 1 215 ? -39.644 -36.021 4.309 1.00 53.38 215 SER A CA 1
ATOM 1709 C C . SER A 1 215 ? -39.886 -37.046 3.185 1.00 53.38 215 SER A C 1
ATOM 1711 O O . SER A 1 215 ? -39.573 -36.748 2.030 1.00 53.38 215 SER A O 1
ATOM 1713 N N . PRO A 1 216 ? -40.468 -38.229 3.474 1.00 55.56 216 PRO A N 1
ATOM 1714 C CA . PRO A 1 216 ? -40.885 -39.203 2.468 1.00 55.56 216 PRO A CA 1
ATOM 1715 C C . PRO A 1 216 ? -42.394 -39.114 2.139 1.00 55.56 216 PRO A C 1
ATOM 1717 O O . PRO A 1 216 ? -43.211 -38.826 3.008 1.00 55.56 216 PRO A O 1
ATOM 1720 N N . GLY A 1 217 ? -42.759 -39.476 0.899 1.00 44.47 217 GLY A N 1
ATOM 1721 C CA . GLY A 1 217 ? -44.139 -39.729 0.430 1.00 44.47 217 GLY A CA 1
ATOM 1722 C C . GLY A 1 217 ? -44.768 -38.520 -0.275 1.00 44.47 217 GLY A C 1
ATOM 1723 O O . GLY A 1 217 ? -44.705 -37.412 0.230 1.00 44.47 217 GLY A O 1
ATOM 1724 N N . THR A 1 218 ? -45.387 -38.603 -1.454 1.00 45.34 218 THR A N 1
ATOM 1725 C CA . THR A 1 218 ? -46.409 -39.543 -1.959 1.00 45.34 218 THR A CA 1
ATOM 1726 C C . THR A 1 218 ? -46.526 -39.319 -3.487 1.00 45.34 218 THR A C 1
ATOM 1728 O O . THR A 1 218 ? -46.347 -38.204 -3.959 1.00 45.34 218 THR A O 1
ATOM 1731 N N . SER A 1 219 ? -46.522 -40.352 -4.340 1.00 53.72 219 SER A N 1
ATOM 1732 C CA . SER A 1 219 ? -47.725 -40.988 -4.911 1.00 53.72 219 SER A CA 1
ATOM 1733 C C . SER A 1 219 ? -48.768 -39.994 -5.441 1.00 53.72 219 SER A C 1
ATOM 1735 O O . SER A 1 219 ? -49.536 -39.493 -4.637 1.00 53.72 219 SER A O 1
ATOM 1737 N N . GLU A 1 220 ? -48.841 -39.786 -6.764 1.00 51.69 220 GLU A N 1
ATOM 1738 C CA . GLU A 1 220 ? -50.051 -40.031 -7.583 1.00 51.69 220 GLU A CA 1
ATOM 1739 C C . GLU A 1 220 ? -49.835 -39.638 -9.062 1.00 51.69 220 GLU A C 1
ATOM 1741 O O . GLU A 1 220 ? -49.426 -38.525 -9.387 1.00 51.69 220 GLU A O 1
ATOM 1746 N N . ARG A 1 221 ? -50.098 -40.601 -9.961 1.00 45.38 221 ARG A N 1
ATOM 1747 C CA . ARG A 1 221 ? -50.404 -40.389 -11.388 1.00 45.38 221 ARG A CA 1
ATOM 1748 C C . ARG A 1 221 ? -51.897 -40.090 -11.514 1.00 45.38 221 ARG A C 1
ATOM 1750 O O . ARG A 1 221 ? -52.680 -40.625 -10.729 1.00 45.38 221 ARG A O 1
ATOM 1757 N N . PRO A 1 222 ? -52.293 -39.339 -12.542 1.00 63.88 222 PRO A N 1
ATOM 1758 C CA . PRO A 1 222 ? -53.088 -39.966 -13.608 1.00 63.88 222 PRO A CA 1
ATOM 1759 C C . PRO A 1 222 ? -52.336 -40.050 -14.938 1.00 63.88 222 PRO A C 1
ATOM 1761 O O . PRO A 1 222 ? -51.762 -39.023 -15.363 1.00 63.88 222 PRO A O 1
#

pLDDT: mean 71.92, std 19.12, range [33.38, 94.62]

Radius of gyration: 25.08 Å; chains: 1; bounding box: 90×65×45 Å

Secondary structure (DSSP, 8-state):
---THHHHHHHHHHHHHHHH---HHHHHHHHHHHHHHHHHHHHHHHHHHHHS--SEEEEE-----SHHHH-EEE---HHHHTSHHHHHHHHHHHHHH-EEEEEE-TTS-EEEEETTB-TTSSBTTGGG--HHHHSPSP--SSS---PPTT-SEEEEEE--------S-PPPS-----EEPPP--------S-TT-EEGGG---TT-----------------

Sequence (222 aa):
MTDTSIGWALLSAYIVTELFTRGAVVRRLTREIVRLFVVFELQCLRFVRWVYPPRYVLLGGCHKCGQCCRQILGDPPDWVKKSWVLRLFVSYHRVAHNFHAVARGPEGEVLFACGYLGDNGHCGIYRLRPFLCRNYPLIPFFEPPRPLAGCGFSVAARVVVHMQARGSLPILNPFVAVHHPTPMDRDSEAMPDHFHLVSEWHSPDDGGDAGVDPSPGTSERP

Foldseek 3Di:
DPPPPVVVVLVVVLVVCVVPDPDPVVNVVSVVVNVVVVVVVVVVVVVCCVVQPAQKDKDFDFPQQLPCQAWPKDDDDQVCQPDCSLVVVQVCCCVVFVWDFWWAAPSRITITHGPQQDPVSGRNPVVVHDPSVVCPPPRDRPDWGDHDPPGRMDMFGQDPPPPPPPDDDDDDDPPRPGPDPDPDDPDDDDDPPRIDTPVPPDDPPPPDDDDPDDDDDDDDDD